Protein AF-A0A835YKQ0-F1 (afdb_monomer_lite)

Organism: NCBI:txid303371

Foldseek 3Di:
DDDAFDKDKDKDWAQAFLVLVVVLVVCCLVPDDPFFPDKDKDFDCPDPQGKTKIKTKGADDPVCVVPWPRIFIKIWIWTADPVQSKIWIWIWTDGTDPLWIKIKIWMWGQDPVRSTIMIMMMIGIHHPPDDPVVVVVVVCRVDPPDVVVVVVVSVVSVVSVVVVVVCVVCVDPPPPVVVVVVVVVVPPDDDDDDDDDDDDDDDDDDDDD

pLDDT: mean 71.62, std 18.07, range [36.06, 96.88]

Structure (mmCIF, N/CA/C/O backbone):
data_AF-A0A835YKQ0-F1
#
_entry.id   AF-A0A835YKQ0-F1
#
loop_
_atom_site.group_PDB
_atom_site.id
_atom_site.type_symbol
_atom_site.label_atom_id
_atom_site.label_alt_id
_atom_site.label_comp_id
_atom_site.label_asym_id
_atom_site.label_entity_id
_atom_site.label_seq_id
_atom_site.pdbx_PDB_ins_code
_atom_site.Cartn_x
_atom_site.Cartn_y
_atom_site.Cartn_z
_atom_site.occupancy
_atom_site.B_iso_or_equiv
_atom_site.auth_seq_id
_atom_site.auth_comp_id
_atom_site.auth_asym_id
_atom_site.auth_atom_id
_atom_site.pdbx_PDB_model_num
ATOM 1 N N . MET A 1 1 ? 5.939 -9.567 31.442 1.00 38.62 1 MET A N 1
ATOM 2 C CA . MET A 1 1 ? 6.056 -10.362 30.206 1.00 38.62 1 MET A CA 1
ATOM 3 C C . MET A 1 1 ? 5.331 -9.579 29.133 1.00 38.62 1 MET A C 1
ATOM 5 O O . MET A 1 1 ? 4.133 -9.393 29.265 1.00 38.62 1 MET A O 1
ATOM 9 N N . THR A 1 2 ? 6.050 -8.996 28.181 1.00 42.16 2 THR A N 1
ATOM 10 C CA . THR A 1 2 ? 5.460 -8.258 27.058 1.00 42.16 2 THR A CA 1
ATOM 11 C C . THR A 1 2 ? 5.040 -9.286 26.014 1.00 42.16 2 THR A C 1
ATOM 13 O O . THR A 1 2 ? 5.888 -9.824 25.303 1.00 42.16 2 THR A O 1
ATOM 16 N N . GLU A 1 3 ? 3.754 -9.635 25.985 1.00 49.88 3 GLU A N 1
ATOM 17 C CA . GLU A 1 3 ? 3.190 -10.388 24.863 1.00 49.88 3 GLU A CA 1
ATOM 18 C C . GLU A 1 3 ? 3.412 -9.564 23.592 1.00 49.88 3 GLU A C 1
ATOM 20 O O . GLU A 1 3 ? 3.127 -8.367 23.553 1.00 49.88 3 GLU A O 1
ATOM 25 N N . ARG A 1 4 ? 4.042 -10.178 22.585 1.00 54.28 4 ARG A N 1
ATOM 26 C CA . ARG A 1 4 ? 4.294 -9.514 21.306 1.00 54.28 4 ARG A CA 1
ATOM 27 C C . ARG A 1 4 ? 2.947 -9.261 20.645 1.00 54.28 4 ARG A C 1
ATOM 29 O O . ARG A 1 4 ? 2.188 -10.207 20.456 1.00 54.28 4 ARG A O 1
ATOM 36 N N . ALA A 1 5 ? 2.694 -8.008 20.276 1.00 59.94 5 ALA A N 1
ATOM 37 C CA . ALA A 1 5 ? 1.549 -7.650 19.457 1.00 59.94 5 ALA A CA 1
ATOM 38 C C . ALA A 1 5 ? 1.488 -8.561 18.216 1.00 59.94 5 ALA A C 1
ATOM 40 O O . ALA A 1 5 ? 2.538 -8.846 17.619 1.00 59.94 5 ALA A O 1
ATOM 41 N N . PRO A 1 6 ? 0.301 -9.041 17.822 1.00 66.44 6 PRO A N 1
ATOM 42 C CA . PRO A 1 6 ? 0.169 -9.901 16.661 1.00 66.44 6 PRO A CA 1
ATOM 43 C C . PRO A 1 6 ? 0.675 -9.181 15.409 1.00 66.44 6 PRO A C 1
ATOM 45 O O . PRO A 1 6 ? 0.257 -8.070 15.073 1.00 66.44 6 PRO A O 1
ATOM 48 N N . CYS A 1 7 ? 1.614 -9.846 14.740 1.00 75.56 7 CYS A N 1
ATOM 49 C CA . CYS A 1 7 ? 2.237 -9.417 13.500 1.00 75.56 7 CYS A CA 1
ATOM 50 C C . CYS A 1 7 ? 1.768 -10.347 12.382 1.00 75.56 7 CYS A C 1
ATOM 52 O O . CYS A 1 7 ? 1.871 -11.570 12.506 1.00 75.56 7 CYS A O 1
ATOM 54 N N . MET A 1 8 ? 1.248 -9.775 11.302 1.00 80.31 8 MET A N 1
ATOM 55 C CA . MET A 1 8 ? 0.924 -10.508 10.084 1.00 80.31 8 MET A CA 1
ATOM 56 C C . MET A 1 8 ? 1.829 -10.047 8.958 1.00 80.31 8 MET A C 1
ATOM 58 O O . MET A 1 8 ? 1.934 -8.854 8.692 1.00 80.31 8 MET A O 1
ATOM 62 N N . GLU A 1 9 ? 2.429 -11.009 8.269 1.00 86.19 9 GLU A N 1
ATOM 63 C CA . GLU A 1 9 ? 3.309 -10.763 7.134 1.00 86.19 9 GLU A CA 1
ATOM 64 C C . GLU A 1 9 ? 2.768 -11.465 5.892 1.00 86.19 9 GLU A C 1
ATOM 66 O O . GLU A 1 9 ? 2.243 -12.580 5.953 1.00 86.19 9 GLU A O 1
ATOM 71 N N . MET A 1 10 ? 2.857 -10.783 4.759 1.00 87.75 10 MET A N 1
ATOM 72 C CA . MET A 1 10 ? 2.497 -11.310 3.454 1.00 87.75 10 MET A CA 1
ATOM 73 C C . MET A 1 10 ? 3.548 -10.864 2.453 1.00 87.75 10 MET A C 1
ATOM 75 O O . MET A 1 10 ? 3.922 -9.694 2.425 1.00 87.75 10 MET A O 1
ATOM 79 N N . SER A 1 11 ? 3.950 -11.787 1.590 1.00 90.75 11 SER A N 1
ATOM 80 C CA . SER A 1 11 ? 4.809 -11.492 0.450 1.00 90.75 11 SER A CA 1
ATOM 81 C C . SER A 1 11 ? 4.113 -11.903 -0.838 1.00 90.75 11 SER A C 1
ATOM 83 O O . SER A 1 11 ? 3.327 -12.853 -0.861 1.00 90.75 11 SER A O 1
ATOM 85 N N . PHE A 1 12 ? 4.380 -11.169 -1.910 1.00 92.81 12 PHE A N 1
ATOM 86 C CA . PHE A 1 12 ? 3.829 -11.425 -3.231 1.00 92.81 12 PHE A CA 1
ATOM 87 C C . PHE A 1 12 ? 4.814 -10.971 -4.306 1.00 92.81 12 PHE A C 1
ATOM 89 O O . PHE A 1 12 ? 5.641 -10.097 -4.063 1.00 92.81 12 PHE A O 1
ATOM 96 N N . TYR A 1 13 ? 4.716 -11.548 -5.497 1.00 94.19 13 TYR A N 1
ATOM 97 C CA . TYR A 1 13 ? 5.556 -11.175 -6.628 1.00 94.19 13 TYR A CA 1
ATOM 98 C C . TYR A 1 13 ? 4.681 -10.754 -7.805 1.00 94.19 13 TYR A C 1
ATOM 100 O O . TYR A 1 13 ? 3.786 -11.492 -8.223 1.00 94.19 13 TYR A O 1
ATOM 108 N N . PHE A 1 14 ? 4.946 -9.562 -8.330 1.00 92.81 14 PHE A N 1
ATOM 109 C CA . PHE A 1 14 ? 4.326 -9.045 -9.539 1.00 92.81 14 PHE A CA 1
ATOM 110 C C . PHE A 1 14 ? 5.290 -9.254 -10.714 1.00 92.81 14 PHE A C 1
ATOM 112 O O . PHE A 1 14 ? 6.387 -8.694 -10.681 1.00 92.81 14 PHE A O 1
ATOM 119 N N . PRO A 1 15 ? 4.908 -9.997 -11.769 1.00 94.38 15 PRO A N 1
ATOM 120 C CA . PRO A 1 15 ? 5.743 -10.227 -12.949 1.00 94.38 15 PRO A CA 1
ATOM 121 C C . PRO A 1 15 ? 5.720 -9.012 -13.895 1.00 94.38 15 PRO A C 1
ATOM 123 O O . PRO A 1 15 ? 5.520 -9.149 -15.098 1.00 94.38 15 PRO A O 1
ATOM 126 N N . PHE A 1 16 ? 5.859 -7.809 -13.335 1.00 93.62 16 PHE A N 1
ATOM 127 C CA . PHE A 1 16 ? 5.818 -6.538 -14.049 1.00 93.62 16 PHE A CA 1
ATOM 128 C C . PHE A 1 16 ? 6.945 -5.620 -13.567 1.00 93.62 16 PHE A C 1
ATOM 130 O O . PHE A 1 16 ? 7.279 -5.647 -12.373 1.00 93.62 16 PHE A O 1
ATOM 137 N N . PRO A 1 17 ? 7.502 -4.778 -14.458 1.00 93.44 17 PRO A N 1
ATOM 138 C CA . PRO A 1 17 ? 8.534 -3.820 -14.091 1.00 93.44 17 PRO A CA 1
ATOM 139 C C . PRO A 1 17 ? 8.097 -2.893 -12.956 1.00 93.44 17 PRO A C 1
ATOM 141 O O . PRO A 1 17 ? 6.930 -2.498 -12.867 1.00 93.44 17 PRO A O 1
ATOM 144 N N . TRP A 1 18 ? 9.074 -2.506 -12.139 1.00 93.12 18 TRP A N 1
ATOM 145 C CA . TRP A 1 18 ? 8.926 -1.577 -11.022 1.00 93.12 18 TRP A CA 1
ATOM 146 C C . TRP A 1 18 ? 8.094 -0.343 -11.364 1.00 93.12 18 TRP A C 1
ATOM 148 O O . TRP A 1 18 ? 7.169 0.028 -10.642 1.00 93.12 18 TRP A O 1
ATOM 158 N N . GLU A 1 19 ? 8.427 0.285 -12.486 1.00 91.38 19 GLU A N 1
ATOM 159 C CA . GLU A 1 19 ? 7.862 1.553 -12.919 1.00 91.38 19 GLU A CA 1
ATOM 160 C C . GLU A 1 19 ? 6.360 1.410 -13.187 1.00 91.38 19 GLU A C 1
ATOM 162 O O . GLU A 1 19 ? 5.568 2.248 -12.760 1.00 91.38 19 GLU A O 1
ATOM 167 N N . VAL A 1 20 ? 5.962 0.298 -13.812 1.00 91.44 20 VAL A N 1
ATOM 168 C CA . VAL A 1 20 ? 4.562 -0.021 -14.115 1.00 91.44 20 VAL A CA 1
ATOM 169 C C . VAL A 1 20 ? 3.779 -0.238 -12.826 1.00 91.44 20 VAL A C 1
ATOM 171 O O . VAL A 1 20 ? 2.705 0.338 -12.656 1.00 91.44 20 VAL A O 1
ATOM 174 N N . VAL A 1 21 ? 4.323 -1.036 -11.902 1.00 92.62 21 VAL A N 1
ATOM 175 C CA . VAL A 1 21 ? 3.665 -1.328 -10.621 1.00 92.62 21 VAL A CA 1
ATOM 176 C C . VAL A 1 21 ? 3.540 -0.060 -9.777 1.00 92.62 21 VAL A C 1
ATOM 178 O O . VAL A 1 21 ? 2.465 0.211 -9.247 1.00 92.62 21 VAL A O 1
ATOM 181 N N . SER A 1 22 ? 4.597 0.750 -9.688 1.00 91.38 22 SER A N 1
ATOM 182 C CA . SER A 1 22 ? 4.585 2.001 -8.924 1.00 91.38 22 SER A CA 1
ATOM 183 C C . SER A 1 22 ? 3.560 2.997 -9.484 1.00 91.38 22 SER A C 1
ATOM 185 O O . SER A 1 22 ? 2.723 3.500 -8.732 1.00 91.38 22 SER A O 1
ATOM 187 N N . MET A 1 23 ? 3.541 3.200 -10.809 1.00 89.12 23 MET A N 1
ATOM 188 C CA . MET A 1 23 ? 2.550 4.057 -11.471 1.00 89.12 23 MET A CA 1
ATOM 189 C C . MET A 1 23 ? 1.120 3.548 -11.272 1.00 89.12 23 MET A C 1
ATOM 191 O O . MET A 1 23 ? 0.224 4.344 -10.999 1.00 89.12 23 MET A O 1
ATOM 195 N N . PHE A 1 24 ? 0.897 2.234 -11.373 1.00 89.12 24 PHE A N 1
ATOM 196 C CA . PHE A 1 24 ? -0.412 1.636 -11.117 1.00 89.12 24 PHE A CA 1
ATOM 197 C C . PHE A 1 24 ? -0.886 1.910 -9.684 1.00 89.12 24 PHE A C 1
ATOM 199 O O . PHE A 1 24 ? -2.034 2.305 -9.481 1.00 89.12 24 PHE A O 1
ATOM 206 N N . VAL A 1 25 ? -0.009 1.745 -8.686 1.00 87.75 25 VAL A N 1
ATOM 207 C CA . VAL A 1 25 ? -0.344 2.001 -7.276 1.00 87.75 25 VAL A CA 1
ATOM 208 C C . VAL A 1 25 ? -0.716 3.471 -7.056 1.00 87.75 25 VAL A C 1
ATOM 210 O O . VAL A 1 25 ? -1.712 3.746 -6.382 1.00 87.75 25 VAL A O 1
ATOM 213 N N . ASP A 1 26 ? 0.023 4.409 -7.653 1.00 84.75 26 ASP A N 1
ATOM 214 C CA . ASP A 1 26 ? -0.305 5.837 -7.584 1.00 84.75 26 ASP A CA 1
ATOM 215 C C . ASP A 1 26 ? -1.632 6.164 -8.266 1.00 84.75 26 ASP A C 1
ATOM 217 O O . ASP A 1 26 ? -2.481 6.842 -7.680 1.00 84.75 26 ASP A O 1
ATOM 221 N N . ASN A 1 27 ? -1.837 5.641 -9.477 1.00 82.25 27 ASN A N 1
ATOM 222 C CA . ASN A 1 27 ? -3.066 5.824 -10.238 1.00 82.25 27 ASN A CA 1
ATOM 223 C C . ASN A 1 27 ? -4.276 5.321 -9.444 1.00 82.25 27 ASN A C 1
ATOM 225 O O . ASN A 1 27 ? -5.277 6.024 -9.300 1.00 82.25 27 ASN A O 1
ATOM 229 N N . ARG A 1 28 ? -4.151 4.137 -8.838 1.00 80.06 28 ARG A N 1
ATOM 230 C CA . ARG A 1 28 ? -5.206 3.549 -8.018 1.00 80.06 28 ARG A CA 1
ATOM 231 C C . ARG A 1 28 ? -5.541 4.409 -6.806 1.00 80.06 28 ARG A C 1
ATOM 233 O O . ARG A 1 28 ? -6.715 4.633 -6.536 1.00 80.06 28 ARG A O 1
ATOM 240 N N . LYS A 1 29 ? -4.537 4.924 -6.087 1.00 77.12 29 LYS A N 1
ATOM 241 C CA . LYS A 1 29 ? -4.771 5.793 -4.917 1.00 77.12 29 LYS A CA 1
ATOM 242 C C . LYS A 1 29 ? -5.482 7.096 -5.278 1.00 77.12 29 LYS A C 1
ATOM 244 O O . LYS A 1 29 ? -6.280 7.592 -4.482 1.00 77.12 29 LYS A O 1
ATOM 249 N N . ARG A 1 30 ? -5.215 7.636 -6.470 1.00 74.44 30 ARG A N 1
ATOM 250 C CA . ARG A 1 30 ? -5.876 8.847 -6.972 1.00 74.44 30 ARG A CA 1
ATOM 251 C C . ARG A 1 30 ? -7.309 8.575 -7.435 1.00 74.44 30 ARG A C 1
ATOM 253 O O . ARG A 1 30 ? -8.196 9.353 -7.086 1.00 74.44 30 ARG A O 1
ATOM 260 N N . ASN A 1 31 ? -7.527 7.474 -8.160 1.00 70.50 31 ASN A N 1
ATOM 261 C CA . ASN A 1 31 ? -8.725 7.277 -8.983 1.00 70.50 31 ASN A CA 1
ATOM 262 C C . ASN A 1 31 ? -9.719 6.222 -8.470 1.00 70.50 31 ASN A C 1
ATOM 264 O O . ASN A 1 31 ? -10.922 6.399 -8.647 1.00 70.50 31 ASN A O 1
ATOM 268 N N . GLU A 1 32 ? -9.279 5.143 -7.817 1.00 62.44 32 GLU A N 1
ATOM 269 C CA . GLU A 1 32 ? -10.200 4.133 -7.279 1.00 62.44 32 GLU A CA 1
ATOM 270 C C . GLU A 1 32 ? -10.574 4.463 -5.829 1.00 62.44 32 GLU A C 1
ATOM 272 O O . GLU A 1 32 ? -9.775 4.292 -4.906 1.00 62.44 32 GLU A O 1
ATOM 277 N N . LYS A 1 33 ? -11.821 4.897 -5.602 1.00 55.75 33 LYS A N 1
ATOM 278 C CA . LYS A 1 33 ? -12.389 5.024 -4.246 1.00 55.75 33 LYS A CA 1
ATOM 279 C C . LYS A 1 33 ? -13.787 4.401 -4.145 1.00 55.75 33 LYS A C 1
ATOM 281 O O . LYS A 1 33 ? -14.768 5.138 -4.142 1.00 55.75 33 LYS A O 1
ATOM 286 N N . PRO A 1 34 ? -13.919 3.066 -4.029 1.00 49.06 34 PRO A N 1
ATOM 287 C CA . PRO A 1 34 ? -15.224 2.457 -3.772 1.00 49.06 34 PRO A CA 1
ATOM 288 C C . PRO A 1 34 ? -15.591 2.413 -2.276 1.00 49.06 34 PRO A C 1
ATOM 290 O O . PRO A 1 34 ? -16.772 2.381 -1.950 1.00 49.06 34 PRO A O 1
ATOM 293 N N . GLU A 1 35 ? -14.612 2.422 -1.357 1.00 51.78 35 GLU A N 1
ATOM 294 C CA . GLU A 1 35 ? -14.842 2.098 0.072 1.00 51.78 35 GLU A CA 1
ATOM 295 C C . GLU A 1 35 ? -14.424 3.201 1.076 1.00 51.78 35 GLU A C 1
ATOM 297 O O . GLU A 1 35 ? -14.651 3.060 2.277 1.00 51.78 35 GLU A O 1
ATOM 302 N N . TYR A 1 36 ? -13.864 4.325 0.606 1.00 49.38 36 TYR A N 1
ATOM 303 C CA . TYR A 1 36 ? -13.443 5.464 1.441 1.00 49.38 36 TYR A CA 1
ATOM 304 C C . TYR A 1 36 ? -14.261 6.710 1.084 1.00 49.38 36 TYR A C 1
ATOM 306 O O . TYR A 1 36 ? -14.179 7.193 -0.043 1.00 49.38 36 TYR A O 1
ATOM 314 N N . GLN A 1 37 ? -15.042 7.247 2.030 1.00 46.19 37 GLN A N 1
ATOM 315 C CA . GLN A 1 37 ? -15.974 8.359 1.756 1.00 46.19 37 GLN A CA 1
ATOM 316 C C . GLN A 1 37 ? -15.297 9.707 1.463 1.00 46.19 37 GLN A C 1
ATOM 318 O O . GLN A 1 37 ? -15.937 10.612 0.939 1.00 46.19 37 GLN A O 1
ATOM 323 N N . ALA A 1 38 ? -14.004 9.846 1.730 1.00 50.31 38 ALA A N 1
ATOM 324 C CA . ALA A 1 38 ? -13.195 10.957 1.254 1.00 50.31 38 ALA A CA 1
ATOM 325 C C . ALA A 1 38 ? -11.730 10.535 1.337 1.00 50.31 38 ALA A C 1
ATOM 327 O O . ALA A 1 38 ? -11.305 9.941 2.326 1.00 50.31 38 ALA A O 1
ATOM 328 N N . CYS A 1 39 ? -10.938 10.831 0.313 1.00 50.94 39 CYS A N 1
ATOM 329 C CA . CYS A 1 39 ? -9.489 10.771 0.453 1.00 50.94 39 CYS A CA 1
ATOM 330 C C . CYS A 1 39 ? -8.912 12.087 -0.034 1.00 50.94 39 CYS A C 1
ATOM 332 O O . CYS A 1 39 ? -9.153 12.487 -1.175 1.00 50.94 39 CYS A O 1
ATOM 334 N N . GLN A 1 40 ? -8.194 12.740 0.867 1.00 56.97 40 GLN A N 1
ATOM 335 C CA . GLN A 1 40 ? -7.447 13.953 0.618 1.00 56.97 40 GLN A CA 1
ATOM 336 C C . GLN A 1 40 ? -5.980 13.538 0.566 1.00 56.97 40 GLN A C 1
ATOM 338 O O . GLN A 1 40 ? -5.386 13.166 1.577 1.00 56.97 40 GLN A O 1
ATOM 343 N N . MET A 1 41 ? -5.412 13.525 -0.636 1.00 57.72 41 MET A N 1
ATOM 344 C CA . MET A 1 41 ? -3.973 13.347 -0.793 1.00 57.72 41 MET A CA 1
ATOM 345 C C . MET A 1 41 ? -3.317 14.714 -0.666 1.00 57.72 41 MET A C 1
ATOM 347 O O . MET A 1 41 ? -3.630 15.618 -1.440 1.00 57.72 41 MET A O 1
ATOM 351 N N . THR A 1 42 ? -2.413 14.855 0.297 1.00 59.84 42 THR A N 1
ATOM 352 C CA . THR A 1 42 ? -1.615 16.065 0.474 1.00 59.84 42 THR A CA 1
ATOM 353 C C . THR A 1 42 ? -0.168 15.704 0.173 1.00 59.84 42 THR A C 1
ATOM 355 O O . THR A 1 42 ? 0.522 15.061 0.963 1.00 59.84 42 THR A O 1
ATOM 358 N N . TYR A 1 43 ? 0.295 16.096 -1.007 1.00 56.94 43 TYR A N 1
ATOM 359 C CA . TYR A 1 43 ? 1.692 15.940 -1.387 1.00 56.94 43 TYR A CA 1
ATOM 360 C C . TYR A 1 43 ? 2.514 17.016 -0.673 1.00 56.94 43 TYR A C 1
ATOM 362 O O . TYR A 1 43 ? 2.220 18.202 -0.798 1.00 56.94 43 TYR A O 1
ATOM 370 N N . SER A 1 44 ? 3.515 16.606 0.105 1.00 52.16 44 SER A N 1
ATOM 371 C CA . SER A 1 44 ? 4.441 17.517 0.776 1.00 52.16 44 SER A CA 1
ATOM 372 C C . SER A 1 44 ? 5.827 17.299 0.187 1.00 52.16 44 SER A C 1
ATOM 374 O O . SER A 1 44 ? 6.557 16.424 0.631 1.00 52.16 44 SER A O 1
ATOM 376 N N . GLU A 1 45 ? 6.219 18.118 -0.789 1.00 49.34 45 GLU A N 1
ATOM 377 C CA . GLU A 1 45 ? 7.520 18.047 -1.486 1.00 49.34 45 GLU A CA 1
ATOM 378 C C . GLU A 1 45 ? 8.735 18.422 -0.599 1.00 49.34 45 GLU A C 1
ATOM 380 O O . GLU A 1 45 ? 9.782 18.840 -1.085 1.00 49.34 45 GLU A O 1
ATOM 385 N N . ALA A 1 46 ? 8.617 18.309 0.725 1.00 43.34 46 ALA A N 1
ATOM 386 C CA . ALA A 1 46 ? 9.566 18.855 1.693 1.00 43.34 46 ALA A CA 1
ATOM 387 C C . ALA A 1 46 ? 10.840 18.011 1.899 1.00 43.34 46 ALA A C 1
ATOM 389 O O . ALA A 1 46 ? 11.734 18.438 2.631 1.00 43.34 46 ALA A O 1
ATOM 390 N N . THR A 1 47 ? 10.963 16.834 1.279 1.00 44.28 47 THR A N 1
ATOM 391 C CA . THR A 1 47 ? 12.140 15.964 1.431 1.00 44.28 47 THR A CA 1
ATOM 392 C C . THR A 1 47 ? 12.767 15.628 0.082 1.00 44.28 47 THR A C 1
ATOM 394 O O . THR A 1 47 ? 12.084 15.383 -0.909 1.00 44.28 47 THR A O 1
ATOM 397 N N . SER A 1 48 ? 14.099 15.560 0.040 1.00 47.94 48 SER A N 1
ATOM 398 C CA . SER A 1 48 ? 14.885 15.168 -1.143 1.00 47.94 48 SER A CA 1
ATOM 399 C C . SER A 1 48 ? 14.592 13.746 -1.653 1.00 47.94 48 SER A C 1
ATOM 401 O O . SER A 1 48 ? 15.061 13.382 -2.728 1.00 47.94 48 SER A O 1
ATOM 403 N N . ALA A 1 49 ? 13.818 12.960 -0.895 1.00 57.38 49 ALA A N 1
ATOM 404 C CA . ALA A 1 49 ? 13.334 11.623 -1.231 1.00 57.38 49 ALA A CA 1
ATOM 405 C C . ALA A 1 49 ? 11.853 11.590 -1.672 1.00 57.38 49 ALA A C 1
ATOM 407 O O . ALA A 1 49 ? 11.310 10.505 -1.846 1.00 57.38 49 ALA A O 1
ATOM 408 N N . GLY A 1 50 ? 11.192 12.744 -1.845 1.00 64.50 50 GLY A N 1
ATOM 409 C CA . GLY A 1 50 ? 9.809 12.818 -2.326 1.00 64.50 50 GLY A CA 1
ATOM 410 C C . GLY A 1 50 ? 8.824 12.077 -1.419 1.00 64.50 50 GLY A C 1
ATOM 411 O O . GLY A 1 50 ? 8.279 11.043 -1.799 1.00 64.50 50 GLY A O 1
ATOM 412 N N . GLU A 1 51 ? 8.610 12.583 -0.206 1.00 80.06 51 GLU A N 1
ATOM 413 C CA . GLU A 1 51 ? 7.594 12.046 0.701 1.00 80.06 51 GLU A CA 1
ATOM 414 C C . GLU A 1 51 ? 6.193 12.549 0.315 1.00 80.06 51 GLU A C 1
ATOM 416 O O . GLU A 1 51 ? 5.982 13.728 0.040 1.00 80.06 51 GLU A O 1
ATOM 421 N N . ALA A 1 52 ? 5.204 11.661 0.295 1.00 82.06 52 ALA A N 1
ATOM 422 C CA . ALA A 1 52 ? 3.809 12.026 0.073 1.00 82.06 52 ALA A CA 1
ATOM 423 C C . ALA A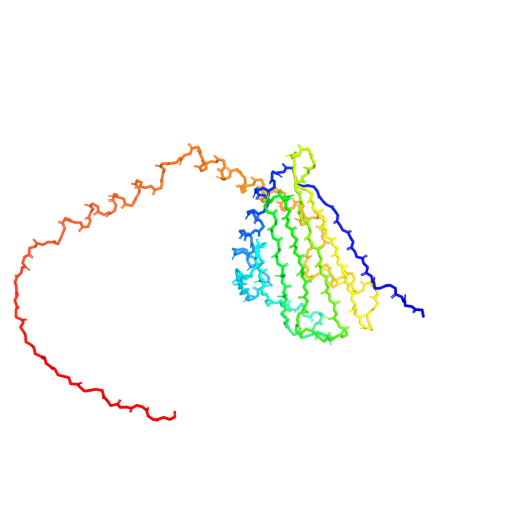 1 52 ? 2.939 11.482 1.201 1.00 82.06 52 ALA A C 1
ATOM 425 O O . ALA A 1 52 ? 3.135 10.355 1.644 1.00 82.06 52 ALA A O 1
ATOM 426 N N . VAL A 1 53 ? 1.948 12.258 1.643 1.00 83.62 53 VAL A N 1
ATOM 427 C CA . VAL A 1 53 ? 1.013 11.821 2.681 1.00 83.62 53 VAL A CA 1
ATOM 428 C C . VAL A 1 53 ? -0.384 11.716 2.087 1.00 83.62 53 VAL A C 1
ATOM 430 O O . VAL A 1 53 ? -0.912 12.650 1.482 1.00 83.62 53 VAL A O 1
ATOM 433 N N . ALA A 1 54 ? -1.010 10.559 2.254 1.00 80.88 54 ALA A N 1
ATOM 434 C CA . ALA A 1 54 ? -2.379 10.332 1.826 1.00 80.88 54 ALA A CA 1
ATOM 435 C C . ALA A 1 54 ? -3.274 10.103 3.040 1.00 80.88 54 ALA A C 1
ATOM 437 O O . ALA A 1 54 ? -3.043 9.179 3.817 1.00 80.88 54 ALA A O 1
ATOM 438 N N . LEU A 1 55 ? -4.308 10.933 3.185 1.00 82.25 55 LEU A N 1
ATOM 439 C CA . LEU A 1 55 ? -5.304 10.806 4.240 1.00 82.25 55 LEU A CA 1
ATOM 440 C C . LEU A 1 55 ? -6.604 10.240 3.669 1.00 82.25 55 LEU A C 1
ATOM 442 O O . LEU A 1 55 ? -7.088 10.676 2.621 1.00 82.25 55 LEU A O 1
ATOM 446 N N . TYR A 1 56 ? -7.189 9.279 4.379 1.00 77.75 56 TYR A N 1
ATOM 447 C CA . TYR A 1 56 ? -8.423 8.600 3.993 1.00 77.75 56 TYR A CA 1
ATOM 448 C C .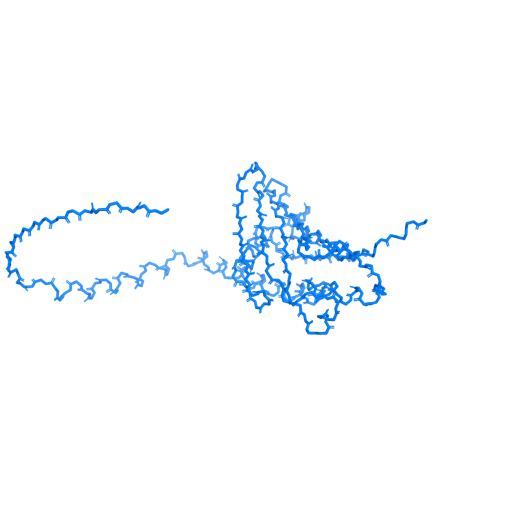 TYR A 1 56 ? -9.398 8.600 5.161 1.00 77.75 56 TYR A C 1
ATOM 450 O O . TYR A 1 56 ? -9.021 8.306 6.294 1.00 77.75 56 TYR A O 1
ATOM 458 N N . THR A 1 57 ? -10.670 8.859 4.881 1.00 80.25 57 THR A N 1
ATOM 459 C CA . THR A 1 57 ? -11.760 8.575 5.811 1.00 80.25 57 THR A CA 1
ATOM 460 C C . THR A 1 57 ? -12.234 7.145 5.587 1.00 80.25 57 THR A C 1
ATOM 462 O O . THR A 1 57 ? -12.782 6.815 4.534 1.00 80.25 57 THR A O 1
ATOM 465 N N . VAL A 1 58 ? -12.016 6.294 6.584 1.00 76.62 58 VAL A N 1
ATOM 466 C CA . VAL A 1 58 ? -12.407 4.885 6.580 1.00 76.62 58 VAL A CA 1
ATOM 467 C C . VAL A 1 58 ? -13.734 4.735 7.300 1.00 76.62 58 VAL A C 1
ATOM 469 O O . VAL A 1 58 ? -13.831 5.050 8.486 1.00 76.62 58 VAL A O 1
ATOM 472 N N . THR A 1 59 ? -14.753 4.244 6.599 1.00 76.25 59 THR A N 1
ATOM 473 C CA . THR A 1 59 ? -16.047 3.929 7.207 1.00 76.25 59 THR A CA 1
ATOM 474 C C . THR A 1 59 ? -15.968 2.584 7.917 1.00 76.25 59 THR A C 1
ATOM 476 O O . THR A 1 59 ? -15.580 1.570 7.341 1.00 76.25 59 THR A O 1
ATOM 479 N N . VAL A 1 60 ? -16.369 2.561 9.182 1.00 74.25 60 VAL A N 1
ATOM 480 C CA . VAL A 1 60 ? -16.356 1.357 10.006 1.00 74.25 60 VAL A CA 1
ATOM 481 C C . VAL A 1 60 ? -17.616 0.525 9.735 1.00 74.25 60 VAL A C 1
ATOM 483 O O . VAL A 1 60 ? -18.739 1.051 9.819 1.00 74.25 60 VAL A O 1
ATOM 486 N N . PRO A 1 61 ? -17.469 -0.785 9.449 1.00 70.62 61 PRO A N 1
ATOM 487 C CA . PRO A 1 61 ? -18.598 -1.696 9.301 1.00 70.62 61 PRO A CA 1
ATOM 488 C C . PRO A 1 61 ? -19.503 -1.681 10.533 1.00 70.62 61 PRO A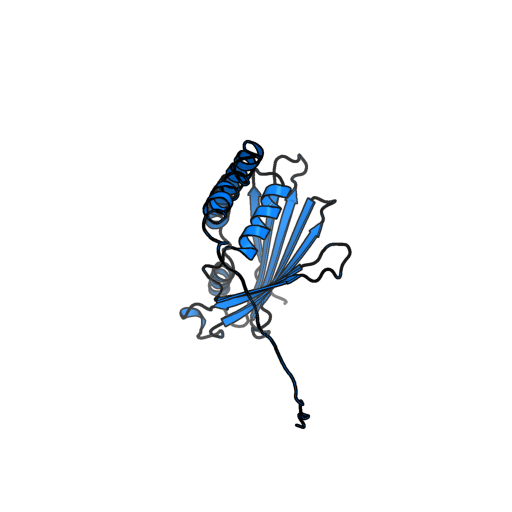 C 1
ATOM 490 O O . PRO A 1 61 ? -19.016 -1.654 11.662 1.00 70.62 61 PRO A O 1
ATOM 493 N N . TRP A 1 62 ? -20.821 -1.769 10.330 1.00 75.62 62 TRP A N 1
ATOM 494 C CA . TRP A 1 62 ? -21.814 -1.653 11.408 1.00 75.62 62 TRP A CA 1
ATOM 495 C C . TRP A 1 62 ? -21.565 -2.603 12.594 1.00 75.62 62 TRP A C 1
ATOM 497 O O . TRP A 1 62 ? -21.784 -2.222 13.740 1.00 75.62 62 TRP A O 1
ATOM 507 N N . LEU A 1 63 ? -21.038 -3.804 12.332 1.00 71.19 63 LEU A N 1
ATOM 508 C CA . LEU A 1 63 ? -20.688 -4.799 13.353 1.00 71.19 63 LEU A CA 1
ATOM 509 C C . LEU A 1 63 ? -19.591 -4.323 14.317 1.00 71.19 63 LEU A C 1
ATOM 511 O O . LEU A 1 63 ? -19.586 -4.719 15.477 1.00 71.19 63 LEU A O 1
ATOM 515 N N . LEU A 1 64 ? -18.670 -3.478 13.855 1.00 72.88 64 LEU A N 1
ATOM 516 C CA . LEU A 1 64 ? -17.551 -2.980 14.657 1.00 72.88 64 LEU A CA 1
ATOM 517 C C . LEU A 1 64 ? -17.864 -1.655 15.365 1.00 72.88 64 LEU A C 1
ATOM 519 O O . LEU A 1 64 ? -17.135 -1.266 16.276 1.00 72.88 64 LEU A O 1
ATOM 523 N N . ARG A 1 65 ? -18.978 -0.995 15.016 1.00 77.81 65 ARG A N 1
ATOM 524 C CA . ARG A 1 65 ? -19.401 0.291 15.608 1.00 77.81 65 ARG A CA 1
ATOM 525 C C . ARG A 1 65 ? -19.756 0.213 17.097 1.00 77.81 65 ARG A C 1
ATOM 527 O O . ARG A 1 65 ? -19.930 1.235 17.744 1.00 77.81 65 ARG A O 1
ATOM 534 N N . TRP A 1 66 ? -19.845 -0.993 17.653 1.00 78.75 66 TRP A N 1
ATOM 535 C CA . TRP A 1 66 ? -20.011 -1.207 19.091 1.00 78.75 66 TRP A CA 1
ATOM 536 C C . TRP A 1 66 ? -18.759 -0.828 19.895 1.00 78.75 66 TRP A C 1
ATOM 538 O O . TRP A 1 66 ? -18.870 -0.521 21.078 1.00 78.75 66 TRP A O 1
ATOM 548 N N . PHE A 1 67 ? -17.581 -0.841 19.260 1.00 75.25 67 PHE A N 1
ATOM 549 C CA . PHE A 1 67 ? -16.286 -0.594 19.911 1.00 75.25 67 PHE A CA 1
ATOM 550 C C . PHE A 1 67 ? -15.441 0.472 19.200 1.00 75.25 67 PHE A C 1
ATOM 552 O O . PHE A 1 67 ? -14.401 0.876 19.714 1.00 75.25 67 PHE A O 1
ATOM 559 N N . LEU A 1 68 ? -15.871 0.921 18.019 1.00 76.25 68 LEU A N 1
ATOM 560 C CA . LEU A 1 68 ? -15.179 1.890 17.175 1.00 76.25 68 LEU A CA 1
ATOM 561 C C . LEU A 1 68 ? -16.143 2.995 16.720 1.00 76.25 68 LEU A C 1
ATOM 563 O O . LEU A 1 68 ? -17.343 2.741 16.607 1.00 76.25 68 LEU A O 1
ATOM 567 N N . PRO A 1 69 ? -15.645 4.210 16.427 1.00 81.94 69 PRO A N 1
ATOM 568 C CA . PRO A 1 69 ? -16.463 5.257 15.820 1.00 81.94 69 PRO A CA 1
ATOM 569 C C . PRO A 1 69 ? -16.989 4.824 14.444 1.00 81.94 69 PRO A C 1
ATOM 571 O O . PRO A 1 69 ? -16.472 3.895 13.831 1.00 81.94 69 PRO A O 1
ATOM 574 N N . GLU A 1 70 ? -18.004 5.517 13.925 1.00 84.00 70 GLU A N 1
ATOM 575 C CA . GLU A 1 70 ? -18.564 5.232 12.595 1.00 84.00 70 GLU A CA 1
ATOM 576 C C . GLU A 1 70 ? -17.545 5.411 11.459 1.00 84.00 70 GLU A C 1
ATOM 578 O O . GLU A 1 70 ? -17.620 4.712 10.448 1.00 84.00 70 GLU A O 1
ATOM 583 N N . ALA A 1 71 ? -16.580 6.312 11.633 1.00 83.06 71 ALA A N 1
ATOM 584 C CA . ALA A 1 71 ? -15.478 6.503 10.709 1.00 83.06 71 ALA A CA 1
ATOM 585 C C . ALA A 1 71 ? -14.202 6.917 11.448 1.00 83.06 71 ALA A C 1
ATOM 587 O O . ALA A 1 71 ? -14.258 7.449 12.559 1.00 83.06 71 ALA A O 1
ATOM 588 N N . PHE A 1 72 ? -13.050 6.697 10.817 1.00 82.62 72 PHE A N 1
ATOM 589 C CA . PHE A 1 72 ? -11.760 7.167 11.315 1.00 82.62 72 PHE A CA 1
ATOM 590 C C . PHE A 1 72 ? -10.841 7.633 10.186 1.00 82.62 72 PHE A C 1
ATOM 592 O O . PHE A 1 72 ? -11.061 7.319 9.017 1.00 82.62 72 PHE A O 1
ATOM 599 N N . ILE A 1 73 ? -9.803 8.386 10.544 1.00 85.31 73 ILE A N 1
ATOM 600 C CA . ILE A 1 73 ? -8.780 8.857 9.615 1.00 85.31 73 ILE A CA 1
ATOM 601 C C . ILE A 1 73 ? -7.630 7.861 9.569 1.00 85.31 73 ILE A C 1
ATOM 603 O O . ILE A 1 73 ? -7.043 7.521 10.600 1.00 85.31 73 ILE A O 1
ATOM 607 N N . TRP A 1 74 ? -7.312 7.421 8.362 1.00 85.56 74 TRP A N 1
ATOM 608 C CA . TRP A 1 74 ? -6.129 6.648 8.033 1.00 85.56 74 TRP A CA 1
ATOM 609 C C . TRP A 1 74 ? -5.121 7.535 7.315 1.00 85.56 74 TRP A C 1
ATOM 611 O O . TRP A 1 74 ? -5.500 8.329 6.457 1.00 85.56 74 TRP A O 1
ATOM 621 N N . GLU A 1 75 ? -3.851 7.378 7.646 1.00 87.06 75 GLU A N 1
ATOM 622 C CA . GLU A 1 75 ? -2.733 8.078 7.025 1.00 87.06 75 GLU A CA 1
ATOM 623 C C . GLU A 1 75 ? -1.794 7.058 6.400 1.00 87.06 75 GLU A C 1
ATOM 625 O O . GLU A 1 75 ? -1.377 6.140 7.095 1.00 87.06 75 GLU A O 1
ATOM 630 N N . ASP A 1 76 ? -1.460 7.234 5.121 1.00 88.12 76 ASP A N 1
ATOM 631 C CA . ASP A 1 76 ? -0.332 6.565 4.474 1.00 88.12 76 ASP A CA 1
ATOM 632 C C . ASP A 1 76 ? 0.779 7.592 4.222 1.00 88.12 76 ASP A C 1
ATOM 634 O O . ASP A 1 76 ? 0.599 8.505 3.413 1.00 88.12 76 ASP A O 1
ATOM 638 N N . THR A 1 77 ? 1.940 7.404 4.841 1.00 90.44 77 THR A N 1
ATOM 639 C CA . THR A 1 77 ? 3.183 8.081 4.456 1.00 90.44 77 THR A CA 1
ATOM 640 C C . THR A 1 77 ? 3.884 7.257 3.387 1.00 90.44 77 THR A C 1
ATOM 642 O O . THR A 1 77 ? 4.214 6.095 3.609 1.00 90.44 77 THR A O 1
ATOM 645 N N . ILE A 1 78 ? 4.116 7.850 2.225 1.00 89.88 78 ILE A N 1
ATOM 646 C CA . ILE A 1 78 ? 4.651 7.206 1.029 1.00 89.88 78 ILE A CA 1
ATOM 647 C C . ILE A 1 78 ? 6.044 7.771 0.772 1.00 89.88 78 ILE A C 1
ATOM 649 O O . ILE A 1 78 ? 6.212 8.982 0.661 1.00 89.88 78 ILE A O 1
ATOM 653 N N . VAL A 1 79 ? 7.029 6.891 0.638 1.00 90.62 79 VAL A N 1
ATOM 654 C CA . VAL A 1 79 ? 8.412 7.236 0.302 1.00 90.62 79 VAL A CA 1
ATOM 655 C C . VAL A 1 79 ? 8.804 6.461 -0.946 1.00 90.62 79 VAL A C 1
ATOM 657 O O . VAL A 1 79 ? 8.711 5.230 -0.954 1.00 90.62 79 VAL A O 1
ATOM 660 N N . VAL A 1 80 ? 9.232 7.164 -1.996 1.00 90.00 80 VAL A N 1
ATOM 661 C CA . VAL A 1 80 ? 9.649 6.559 -3.268 1.00 90.00 80 VAL A CA 1
ATOM 662 C C . VAL A 1 80 ? 11.113 6.875 -3.530 1.00 90.00 80 VAL A C 1
ATOM 664 O O . VAL A 1 80 ? 11.486 8.020 -3.754 1.00 90.00 80 VAL A O 1
ATOM 667 N N . ASP A 1 81 ? 11.941 5.840 -3.574 1.00 89.81 81 ASP A N 1
ATOM 668 C CA . ASP A 1 81 ? 13.339 5.954 -3.961 1.00 89.81 81 ASP A CA 1
ATOM 669 C C . ASP A 1 81 ? 13.515 5.442 -5.395 1.00 89.81 81 ASP A C 1
ATOM 671 O O . ASP A 1 81 ? 13.467 4.241 -5.676 1.00 89.81 81 ASP A O 1
ATOM 675 N N . GLN A 1 82 ? 13.723 6.382 -6.316 1.00 87.62 82 GLN A N 1
ATOM 676 C CA . GLN A 1 82 ? 13.927 6.093 -7.735 1.00 87.62 82 GLN A CA 1
ATOM 677 C C . GLN A 1 82 ? 15.290 5.446 -8.019 1.00 87.62 82 GLN A C 1
ATOM 679 O O . GLN A 1 82 ? 15.424 4.712 -8.997 1.00 87.62 82 GLN A O 1
ATOM 684 N N . LEU A 1 83 ? 16.298 5.687 -7.172 1.00 87.44 83 LEU A N 1
ATOM 685 C CA . LEU A 1 83 ? 17.635 5.123 -7.342 1.00 87.44 83 LEU A CA 1
ATOM 686 C C . LEU A 1 83 ? 17.634 3.637 -6.987 1.00 87.44 83 LEU A C 1
ATOM 688 O O . LEU A 1 83 ? 18.155 2.819 -7.744 1.00 87.44 83 LEU A O 1
ATOM 692 N N . THR A 1 84 ? 17.023 3.286 -5.853 1.00 89.62 84 THR A N 1
ATOM 693 C CA . THR A 1 84 ? 16.902 1.885 -5.416 1.00 89.62 84 THR A CA 1
ATOM 694 C C . THR A 1 84 ? 15.679 1.174 -5.989 1.00 89.62 84 THR A C 1
ATOM 696 O O . THR A 1 84 ? 15.506 -0.018 -5.740 1.00 89.62 84 THR A O 1
ATOM 699 N N . ARG A 1 85 ? 14.848 1.881 -6.770 1.00 93.56 85 ARG A N 1
ATOM 700 C CA . ARG A 1 85 ? 13.591 1.377 -7.346 1.00 93.56 85 ARG A CA 1
ATOM 701 C C . ARG A 1 85 ? 12.718 0.725 -6.282 1.00 93.56 85 ARG A C 1
ATOM 703 O O . ARG A 1 85 ? 12.342 -0.446 -6.376 1.00 93.56 85 ARG A O 1
ATOM 710 N N . SER A 1 86 ? 12.458 1.496 -5.231 1.00 94.12 86 SER A N 1
ATOM 711 C CA . SER A 1 86 ? 11.673 1.052 -4.091 1.00 94.12 86 SER A CA 1
ATOM 712 C C . SER A 1 86 ? 10.617 2.071 -3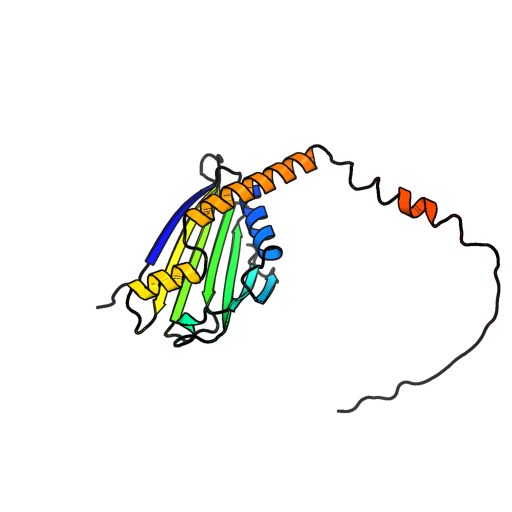.680 1.00 94.12 86 SER A C 1
ATOM 714 O O . SER A 1 86 ? 10.758 3.278 -3.871 1.00 94.12 86 SER A O 1
ATOM 716 N N . ARG A 1 87 ? 9.526 1.563 -3.114 1.00 93.31 87 ARG A N 1
ATOM 717 C CA . ARG A 1 87 ? 8.412 2.330 -2.551 1.00 93.31 87 ARG A CA 1
ATOM 718 C C . ARG A 1 87 ? 8.108 1.715 -1.215 1.00 93.31 87 ARG A C 1
ATOM 720 O O . ARG A 1 87 ? 7.895 0.507 -1.126 1.00 93.31 87 ARG A O 1
ATOM 727 N N . THR A 1 88 ? 8.053 2.553 -0.200 1.00 94.31 88 THR A N 1
ATOM 728 C CA . THR A 1 88 ? 7.614 2.150 1.126 1.00 94.31 88 THR A CA 1
ATOM 729 C C . THR A 1 88 ? 6.422 2.997 1.518 1.00 94.31 88 THR A C 1
ATOM 731 O O . THR A 1 88 ? 6.447 4.216 1.378 1.00 94.31 88 THR A O 1
ATOM 734 N N . GLU A 1 89 ? 5.374 2.345 1.992 1.00 92.88 89 GLU A N 1
ATOM 735 C CA . GLU A 1 89 ? 4.190 2.989 2.533 1.00 92.88 89 GLU A CA 1
ATOM 736 C C . GLU A 1 89 ? 4.025 2.593 3.994 1.00 92.88 89 GLU A C 1
ATOM 738 O O . GLU A 1 89 ? 3.957 1.406 4.314 1.00 92.88 89 GLU A O 1
ATOM 743 N N . PHE A 1 90 ? 3.945 3.594 4.862 1.00 92.50 90 PHE A N 1
ATOM 744 C CA . PHE A 1 90 ? 3.670 3.449 6.283 1.00 92.50 90 PHE A CA 1
ATOM 745 C C . PHE A 1 90 ? 2.240 3.903 6.539 1.00 92.50 90 PHE A C 1
ATOM 747 O O . PHE A 1 90 ? 1.955 5.098 6.497 1.00 92.50 90 PHE A O 1
ATOM 754 N N . GLY A 1 91 ? 1.340 2.954 6.772 1.00 90.38 91 GLY A N 1
ATOM 755 C CA . GLY A 1 91 ? -0.061 3.239 7.047 1.00 90.38 91 GLY A CA 1
ATOM 756 C C . GLY A 1 91 ? -0.366 3.179 8.542 1.00 90.38 91 GLY A C 1
ATOM 757 O O . GLY A 1 91 ? 0.133 2.297 9.244 1.00 90.38 91 GLY A O 1
ATOM 758 N N . ARG A 1 92 ? -1.191 4.095 9.052 1.00 89.94 92 ARG A N 1
ATOM 759 C CA . ARG A 1 92 ? -1.665 4.072 10.444 1.00 89.94 92 ARG A CA 1
ATOM 760 C C . ARG A 1 92 ? -3.028 4.728 10.610 1.00 89.94 92 ARG A C 1
ATOM 762 O O . ARG A 1 92 ? -3.382 5.654 9.882 1.00 89.94 92 ARG A O 1
ATOM 769 N N . ASN A 1 93 ? -3.773 4.321 11.636 1.00 87.25 93 ASN A N 1
ATOM 770 C CA . ASN A 1 93 ? -4.934 5.090 12.083 1.00 87.25 93 ASN A CA 1
ATOM 771 C C . ASN A 1 93 ? -4.506 6.310 12.913 1.00 87.25 93 ASN A C 1
ATOM 773 O O . ASN A 1 93 ? -3.757 6.178 13.878 1.00 87.25 93 ASN A O 1
ATOM 777 N N . LEU A 1 94 ? -5.035 7.488 12.584 1.00 84.56 94 LEU A N 1
ATOM 778 C CA . LEU A 1 94 ? -4.776 8.728 13.323 1.00 84.56 94 LEU A CA 1
ATOM 779 C C . LEU A 1 94 ? -5.837 9.032 14.380 1.00 84.56 94 LEU A C 1
ATOM 781 O O . LEU A 1 94 ? -5.507 9.520 15.454 1.00 84.56 94 LEU A O 1
ATOM 785 N N . SER A 1 95 ? -7.113 8.778 14.079 1.00 80.94 95 SER A N 1
ATOM 786 C CA . SER A 1 95 ? -8.226 9.272 14.904 1.00 80.94 95 SER A CA 1
ATOM 787 C C . SER A 1 95 ? -8.868 8.218 15.812 1.00 80.94 95 SER A C 1
ATOM 789 O O . SER A 1 95 ? -9.904 8.495 16.415 1.00 80.94 95 SER A O 1
ATOM 791 N N . LEU A 1 96 ? -8.314 7.003 15.880 1.00 81.69 96 LEU A N 1
ATOM 792 C CA . LEU A 1 96 ? -8.779 5.985 16.827 1.00 81.69 96 LEU A CA 1
ATOM 793 C C . LEU A 1 96 ? -8.064 6.141 18.181 1.00 81.69 96 LEU A C 1
ATOM 795 O O . LEU A 1 96 ? -6.945 6.654 18.221 1.00 81.69 96 LEU A O 1
ATOM 799 N N . PRO A 1 97 ? -8.693 5.707 19.289 1.00 77.88 97 PRO A N 1
ATOM 800 C CA . PRO A 1 97 ? -8.082 5.753 20.616 1.00 77.88 97 PRO A CA 1
ATOM 801 C C . PRO A 1 97 ? -6.754 4.994 20.680 1.00 77.88 97 PRO A C 1
ATOM 803 O O . PRO A 1 97 ? -6.555 4.024 19.956 1.00 77.88 97 PRO A O 1
ATOM 806 N N . GLU A 1 98 ? -5.877 5.351 21.623 1.00 77.50 98 GLU A N 1
ATOM 807 C CA . GLU A 1 98 ? -4.588 4.661 21.794 1.00 77.50 98 GLU A CA 1
ATOM 808 C C . GLU A 1 98 ? -4.709 3.162 22.088 1.00 77.50 98 GLU A C 1
ATOM 810 O O . GLU A 1 98 ? -3.785 2.406 21.804 1.00 77.50 98 GLU A O 1
ATOM 815 N N . SER A 1 99 ? -5.847 2.733 22.633 1.00 75.94 99 SER A N 1
ATOM 816 C CA . SER A 1 99 ? -6.180 1.326 22.852 1.00 75.94 99 SER A CA 1
ATOM 817 C C . SER A 1 99 ? -6.452 0.552 21.559 1.00 75.94 99 SER A C 1
ATOM 819 O O . SER A 1 99 ? -6.737 -0.641 21.629 1.00 75.94 99 SER A O 1
ATOM 821 N N . PHE A 1 100 ? -6.433 1.225 20.407 1.00 77.81 100 PHE A N 1
ATOM 822 C CA . PHE A 1 100 ? -6.645 0.661 19.086 1.00 77.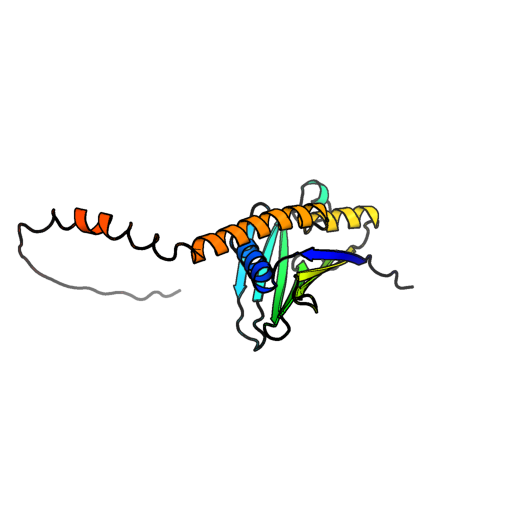81 100 PHE A CA 1
ATOM 823 C C . PHE A 1 100 ? -5.641 1.270 18.099 1.00 77.81 100 PHE A C 1
ATOM 825 O O . PHE A 1 100 ? -5.865 2.324 17.495 1.00 77.81 100 PHE A O 1
ATOM 832 N N . LYS A 1 101 ? -4.508 0.592 17.936 1.00 83.94 101 LYS A N 1
ATOM 833 C CA . LYS A 1 101 ? -3.443 0.984 17.014 1.00 83.94 101 LYS A CA 1
ATOM 834 C C . LYS A 1 101 ? -3.251 -0.107 15.978 1.00 83.94 101 LYS A C 1
ATOM 836 O O . LYS A 1 101 ? -2.981 -1.255 16.300 1.00 83.94 101 LYS A O 1
ATOM 841 N N . VAL A 1 102 ? -3.376 0.266 14.719 1.00 83.81 102 VAL A N 1
ATOM 842 C CA . VAL A 1 102 ? -3.046 -0.555 13.566 1.00 83.81 102 VAL A CA 1
ATOM 843 C C . VAL A 1 102 ? -2.006 0.214 12.773 1.00 83.81 102 VAL A C 1
ATOM 845 O O . VAL A 1 102 ? -2.203 1.381 12.432 1.00 83.81 102 VAL A O 1
ATOM 848 N N . GLN A 1 103 ? -0.887 -0.448 12.517 1.00 88.69 103 GLN A N 1
ATOM 849 C CA . GLN A 1 103 ? 0.212 0.052 11.711 1.00 88.69 103 GLN A CA 1
ATOM 850 C C . GLN A 1 103 ? 0.472 -0.945 10.592 1.00 88.69 103 GLN A C 1
ATOM 852 O O . GLN A 1 103 ? 0.516 -2.153 10.827 1.00 88.69 103 GLN A O 1
ATOM 857 N N . GLU A 1 104 ? 0.658 -0.454 9.378 1.00 88.75 104 GLU A N 1
ATOM 858 C CA . GLU A 1 104 ? 1.083 -1.270 8.252 1.00 88.75 104 GLU A CA 1
ATOM 859 C C . GLU A 1 104 ? 2.347 -0.702 7.625 1.00 88.75 104 GLU A C 1
ATOM 861 O O . GLU A 1 104 ? 2.546 0.509 7.558 1.00 88.75 104 GLU A O 1
ATOM 866 N N . VAL A 1 105 ? 3.185 -1.602 7.133 1.00 92.94 105 VAL A N 1
ATOM 867 C CA . VAL A 1 105 ? 4.317 -1.266 6.282 1.00 92.94 105 VAL A CA 1
ATOM 868 C C . VAL A 1 105 ? 4.168 -2.082 5.018 1.00 92.94 105 VAL A C 1
ATOM 870 O O . VAL A 1 105 ? 4.170 -3.310 5.065 1.00 92.94 105 VAL A O 1
ATOM 873 N N . SER A 1 106 ? 3.999 -1.403 3.893 1.00 93.06 106 SER A N 1
ATOM 874 C CA . SER A 1 106 ? 3.977 -2.021 2.574 1.00 93.06 106 SER A CA 1
ATOM 875 C C . SER A 1 106 ? 5.221 -1.597 1.811 1.00 93.06 106 SER A C 1
ATOM 877 O O . SER A 1 106 ? 5.526 -0.414 1.721 1.00 93.06 106 SER A O 1
ATOM 879 N N . VAL A 1 107 ? 5.948 -2.562 1.273 1.00 95.06 107 VAL A N 1
ATOM 880 C CA . VAL A 1 107 ? 7.197 -2.352 0.555 1.00 95.06 107 VAL A CA 1
ATOM 881 C C . VAL A 1 107 ? 7.056 -2.982 -0.814 1.00 95.06 107 VAL A C 1
ATOM 883 O O . VAL A 1 107 ? 6.729 -4.161 -0.921 1.00 95.06 107 VAL A O 1
ATOM 886 N N . TRP A 1 108 ? 7.344 -2.208 -1.848 1.00 95.50 108 TRP A N 1
ATOM 887 C CA . TRP A 1 108 ? 7.535 -2.711 -3.196 1.00 95.50 108 TRP A CA 1
ATOM 888 C C . TRP A 1 108 ? 8.979 -2.423 -3.606 1.00 95.50 108 TRP A C 1
ATOM 890 O O . TRP A 1 108 ? 9.489 -1.331 -3.338 1.00 95.50 108 TRP A O 1
ATOM 900 N N . ARG A 1 109 ? 9.642 -3.384 -4.250 1.00 96.75 109 ARG A N 1
ATOM 901 C CA . ARG A 1 109 ? 11.017 -3.240 -4.753 1.00 96.75 109 ARG A CA 1
ATOM 902 C C . ARG A 1 109 ? 11.170 -3.941 -6.089 1.00 96.75 109 ARG A C 1
ATOM 904 O O . ARG A 1 109 ? 10.595 -5.009 -6.283 1.00 96.75 109 ARG A O 1
ATOM 911 N N . ALA A 1 110 ? 11.972 -3.378 -6.985 1.00 95.94 110 ALA A N 1
ATOM 912 C CA . ALA A 1 110 ? 12.440 -4.125 -8.147 1.00 95.94 110 ALA A CA 1
ATOM 913 C C . ALA A 1 110 ? 13.147 -5.415 -7.692 1.00 95.94 110 ALA A C 1
ATOM 915 O O . ALA A 1 110 ? 13.947 -5.386 -6.753 1.00 95.94 110 ALA A O 1
ATOM 916 N N . SER A 1 111 ? 12.864 -6.537 -8.354 1.00 95.12 111 SER A N 1
ATOM 917 C CA . SER A 1 111 ? 13.611 -7.771 -8.119 1.00 95.12 111 SER A CA 1
ATOM 918 C C . SER A 1 111 ? 15.073 -7.596 -8.542 1.00 95.12 111 SER A C 1
ATOM 920 O O . SER A 1 111 ? 15.392 -6.803 -9.432 1.00 95.12 111 SER A O 1
ATOM 922 N N . ALA A 1 112 ? 15.986 -8.338 -7.912 1.00 89.94 112 ALA A N 1
ATOM 923 C CA . ALA A 1 112 ? 17.427 -8.191 -8.153 1.00 89.94 112 ALA A CA 1
ATOM 924 C C . ALA A 1 112 ? 17.841 -8.473 -9.612 1.00 89.94 112 ALA A C 1
ATOM 926 O O . ALA A 1 112 ? 18.827 -7.928 -10.101 1.00 89.94 112 ALA A O 1
ATOM 927 N N . ASP A 1 113 ? 17.083 -9.321 -10.303 1.00 90.31 113 ASP A N 1
ATOM 928 C CA . ASP A 1 113 ? 17.247 -9.663 -11.717 1.00 90.31 113 ASP A CA 1
ATOM 929 C C . ASP A 1 113 ? 16.456 -8.737 -12.665 1.00 90.31 113 ASP A C 1
ATOM 931 O O . ASP A 1 113 ? 16.541 -8.891 -13.882 1.00 90.31 113 ASP A O 1
ATOM 935 N N . GLY A 1 114 ? 15.680 -7.788 -12.129 1.00 85.25 114 GLY A N 1
ATOM 936 C CA . GLY A 1 114 ? 14.822 -6.877 -12.889 1.00 85.25 114 GLY A CA 1
ATOM 937 C C . GLY A 1 114 ? 13.619 -7.540 -13.567 1.00 85.25 114 GLY A C 1
ATOM 938 O O . GLY A 1 114 ? 12.956 -6.892 -14.375 1.00 85.25 114 GLY A O 1
ATOM 939 N N . SER A 1 115 ? 13.335 -8.812 -13.266 1.00 90.69 115 SER A N 1
ATOM 940 C CA . SER A 1 115 ? 12.236 -9.574 -13.874 1.00 90.69 115 SER A CA 1
ATOM 941 C C . SER A 1 115 ? 10.848 -9.128 -13.410 1.00 90.69 115 SER A C 1
ATOM 943 O O . SER A 1 115 ? 9.862 -9.373 -14.104 1.00 90.69 115 SER A O 1
ATOM 945 N N . GLY A 1 116 ? 10.756 -8.461 -12.258 1.00 93.94 116 GLY A N 1
ATOM 946 C CA . GLY A 1 116 ? 9.484 -8.008 -11.722 1.00 93.94 116 GLY A CA 1
ATOM 947 C C . GLY A 1 116 ? 9.615 -7.132 -10.485 1.00 93.94 116 GLY A C 1
ATOM 948 O O . GLY A 1 116 ? 10.644 -6.501 -10.235 1.00 93.94 116 GLY A O 1
ATOM 949 N N . THR A 1 117 ? 8.540 -7.097 -9.705 1.00 96.88 117 THR A N 1
ATOM 950 C CA . THR A 1 117 ? 8.435 -6.305 -8.482 1.00 96.88 117 THR A CA 1
ATOM 951 C C . THR A 1 117 ? 8.060 -7.202 -7.314 1.00 96.88 117 THR A C 1
ATOM 953 O O . THR A 1 117 ? 6.999 -7.831 -7.297 1.00 96.88 117 THR A O 1
ATOM 956 N N . GLU A 1 118 ? 8.927 -7.241 -6.313 1.00 96.56 118 GLU A N 1
ATOM 957 C CA . GLU A 1 118 ? 8.679 -7.899 -5.040 1.00 96.56 118 GLU A CA 1
ATOM 958 C C . GLU A 1 118 ? 7.820 -7.001 -4.158 1.00 96.56 118 GLU A C 1
ATOM 960 O O . GLU A 1 118 ? 8.062 -5.799 -4.047 1.00 96.56 118 GLU A O 1
ATOM 965 N N . TYR A 1 119 ? 6.821 -7.595 -3.518 1.00 94.38 119 TYR A N 1
ATOM 966 C CA . TYR A 1 119 ? 5.936 -6.928 -2.582 1.00 94.38 119 TYR A CA 1
ATOM 967 C C . TYR A 1 119 ? 5.970 -7.622 -1.230 1.00 94.38 119 TYR A C 1
ATOM 969 O O . TYR A 1 119 ? 5.832 -8.843 -1.143 1.00 94.38 119 TYR A O 1
ATOM 977 N N . GLN A 1 120 ? 6.079 -6.830 -0.172 1.00 93.88 120 GLN A N 1
ATOM 978 C CA . GLN A 1 120 ? 5.966 -7.283 1.202 1.00 93.88 120 GLN A CA 1
ATOM 979 C C . GLN A 1 120 ? 5.027 -6.355 1.964 1.00 93.88 120 GLN A C 1
ATOM 981 O O . GLN A 1 120 ? 5.117 -5.136 1.850 1.00 93.88 120 GLN A O 1
ATOM 986 N N . LYS A 1 121 ? 4.132 -6.929 2.763 1.00 90.44 121 LYS A N 1
ATOM 987 C CA . LYS A 1 121 ? 3.271 -6.195 3.682 1.00 90.44 121 LYS A CA 1
ATOM 988 C C . LYS A 1 121 ? 3.373 -6.787 5.070 1.00 90.44 121 LYS A C 1
ATOM 990 O O . LYS A 1 121 ? 3.116 -7.976 5.251 1.00 90.44 121 LYS A O 1
ATOM 995 N N . THR A 1 122 ? 3.650 -5.929 6.033 1.00 89.62 122 THR A N 1
ATOM 996 C CA . THR A 1 122 ? 3.612 -6.247 7.454 1.00 89.62 122 THR A CA 1
ATOM 997 C C . THR A 1 122 ? 2.512 -5.425 8.104 1.00 89.62 122 THR A C 1
ATOM 999 O O . THR A 1 122 ? 2.396 -4.230 7.841 1.00 89.62 122 THR A O 1
ATOM 1002 N N . VAL A 1 123 ? 1.688 -6.056 8.935 1.00 86.31 123 VAL A N 1
ATOM 1003 C CA . VAL A 1 123 ? 0.666 -5.379 9.734 1.00 86.31 123 VAL A CA 1
ATOM 1004 C C . VAL A 1 123 ? 0.879 -5.711 11.198 1.00 86.31 123 VAL A C 1
ATOM 1006 O O . VAL A 1 123 ? 0.896 -6.880 11.584 1.00 86.31 123 VAL A O 1
ATOM 1009 N N . HIS A 1 124 ? 0.986 -4.664 12.002 1.00 84.31 124 HIS A N 1
ATOM 1010 C CA . HIS A 1 124 ? 0.997 -4.723 13.450 1.00 84.31 124 HIS A CA 1
ATOM 1011 C C . HIS A 1 124 ? -0.320 -4.164 13.960 1.00 84.31 124 HIS A C 1
ATOM 1013 O O . HIS A 1 124 ? -0.723 -3.063 13.582 1.00 84.31 124 HIS A O 1
ATOM 1019 N N . ALA A 1 125 ? -0.997 -4.924 14.810 1.00 79.50 125 ALA A N 1
ATOM 1020 C CA . ALA A 1 125 ? -2.227 -4.467 15.424 1.00 79.50 125 ALA A CA 1
ATOM 1021 C C . ALA A 1 125 ? -2.156 -4.663 16.937 1.00 79.50 125 ALA A C 1
ATOM 1023 O O . ALA A 1 125 ? -1.896 -5.755 17.433 1.00 79.50 125 ALA A O 1
ATOM 1024 N N . GLU A 1 126 ? -2.403 -3.583 17.659 1.00 79.38 126 GLU A N 1
ATOM 1025 C CA . GLU A 1 126 ? -2.491 -3.519 19.106 1.00 79.38 126 GLU A CA 1
ATOM 1026 C C . GLU A 1 126 ? -3.895 -3.047 19.449 1.00 79.38 126 GLU A C 1
ATOM 1028 O O . GLU A 1 126 ? -4.234 -1.871 19.304 1.00 79.38 126 GLU A O 1
ATOM 1033 N N . VAL A 1 127 ? -4.739 -3.984 19.875 1.00 73.81 127 VAL A N 1
ATOM 1034 C CA . VAL A 1 127 ? -6.085 -3.660 20.333 1.00 73.81 127 VAL A CA 1
ATOM 1035 C C . VAL A 1 127 ? -6.280 -4.227 21.721 1.00 73.81 127 VAL A C 1
ATOM 1037 O O . VAL A 1 127 ? -6.296 -5.441 21.919 1.00 73.81 127 VAL A O 1
ATOM 1040 N N . ALA A 1 128 ? -6.434 -3.336 22.694 1.00 68.38 128 ALA A N 1
ATOM 1041 C CA . ALA A 1 128 ? -6.750 -3.744 24.048 1.00 68.38 128 ALA A CA 1
ATOM 1042 C C . ALA A 1 128 ? -8.136 -4.414 24.071 1.00 68.38 128 ALA A C 1
ATOM 1044 O O . ALA A 1 128 ? -9.065 -3.965 23.400 1.00 68.38 128 ALA A O 1
ATOM 1045 N N . PHE A 1 129 ? -8.284 -5.466 24.880 1.00 66.75 129 PHE A N 1
ATOM 1046 C CA . PHE A 1 129 ? -9.559 -6.143 25.166 1.00 66.75 129 PHE A CA 1
ATOM 1047 C C . PHE A 1 129 ? -10.185 -6.976 24.030 1.00 66.75 129 PHE A C 1
ATOM 1049 O O . PHE A 1 129 ? -11.260 -7.539 24.243 1.00 66.75 129 PHE A O 1
ATOM 1056 N N . LEU A 1 130 ? -9.540 -7.118 22.865 1.00 66.94 130 LEU A N 1
ATOM 1057 C CA . LEU A 1 130 ? -10.010 -8.024 21.811 1.00 66.94 130 LEU A CA 1
ATOM 1058 C C . LEU A 1 130 ? -9.189 -9.320 21.759 1.00 66.94 130 LEU A C 1
ATOM 1060 O O . LEU A 1 130 ? -7.963 -9.257 21.755 1.00 66.94 130 LEU A O 1
ATOM 1064 N N . PRO A 1 131 ? -9.839 -10.495 21.652 1.00 67.75 131 PRO A N 1
ATOM 1065 C CA . PRO A 1 131 ? -9.140 -11.741 21.359 1.00 67.75 131 PRO A CA 1
ATOM 1066 C C . PRO A 1 131 ? -8.462 -11.690 19.982 1.00 67.75 131 PRO A C 1
ATOM 1068 O O . PRO A 1 131 ? -9.034 -11.149 19.031 1.00 67.75 131 PRO A O 1
ATOM 1071 N N . ASP A 1 132 ? -7.318 -12.358 19.835 1.00 64.25 132 ASP A N 1
ATOM 1072 C CA . ASP A 1 132 ? -6.526 -12.403 18.591 1.00 64.25 132 ASP A CA 1
ATOM 1073 C C . ASP A 1 132 ? -7.346 -12.773 17.343 1.00 64.25 132 ASP A C 1
ATOM 1075 O O . ASP A 1 132 ? -7.138 -12.239 16.251 1.00 64.25 132 ASP A O 1
ATOM 1079 N N . ALA A 1 133 ? -8.338 -13.657 17.495 1.00 62.34 133 ALA A N 1
ATOM 1080 C CA . ALA A 1 133 ? -9.220 -14.068 16.404 1.00 62.34 133 ALA A CA 1
ATOM 1081 C C . ALA A 1 133 ? -10.100 -12.921 15.867 1.00 62.34 133 ALA A C 1
ATOM 1083 O O . ALA A 1 133 ? -10.363 -12.860 14.665 1.00 62.34 133 ALA A O 1
ATOM 1084 N N . ALA A 1 134 ? -10.542 -12.003 16.733 1.00 63.34 134 ALA A N 1
ATOM 1085 C CA . ALA A 1 134 ? -11.295 -10.815 16.331 1.00 63.34 134 ALA A CA 1
ATOM 1086 C C . ALA A 1 134 ? -10.369 -9.781 15.674 1.00 63.34 134 ALA A C 1
ATOM 1088 O O . ALA A 1 134 ? -10.729 -9.160 14.673 1.00 63.34 134 ALA A O 1
ATOM 1089 N N . LEU A 1 135 ? -9.140 -9.668 16.178 1.00 65.50 135 LEU A N 1
ATOM 1090 C CA . LEU A 1 135 ? -8.121 -8.774 15.641 1.00 65.50 135 LEU A CA 1
ATOM 1091 C C . LEU A 1 135 ? -7.698 -9.154 14.215 1.00 65.50 135 LEU A C 1
ATOM 1093 O O . LEU A 1 135 ? -7.588 -8.290 13.346 1.00 65.50 135 LEU A O 1
ATOM 1097 N N . ALA A 1 136 ? -7.569 -10.451 13.928 1.00 61.62 136 ALA A N 1
ATOM 1098 C CA . ALA A 1 136 ? -7.292 -10.945 12.580 1.00 61.62 136 ALA A CA 1
ATOM 1099 C C . ALA A 1 136 ? -8.402 -10.592 11.569 1.00 61.62 136 ALA A C 1
ATOM 1101 O O . ALA A 1 136 ? -8.120 -10.377 10.389 1.00 61.62 136 ALA A O 1
ATOM 1102 N N . GLN A 1 137 ? -9.664 -10.515 12.006 1.00 62.12 137 GLN A N 1
ATOM 1103 C CA . GLN A 1 137 ? -10.775 -10.083 11.147 1.00 62.12 137 GLN A CA 1
ATOM 1104 C C . GLN A 1 137 ? -10.755 -8.572 10.918 1.00 62.12 137 GLN A C 1
ATOM 1106 O O . GLN A 1 137 ? -10.968 -8.116 9.799 1.00 62.12 137 GLN A O 1
ATOM 1111 N N . ILE A 1 138 ? -10.423 -7.800 11.951 1.00 64.06 138 ILE A N 1
ATOM 1112 C CA . ILE A 1 138 ? -10.258 -6.348 11.861 1.00 64.06 138 ILE A CA 1
ATOM 1113 C C . ILE A 1 138 ? -9.136 -5.983 10.886 1.00 64.06 138 ILE A C 1
ATOM 1115 O O . ILE A 1 138 ? -9.339 -5.151 10.010 1.00 64.06 138 ILE A O 1
ATOM 1119 N N . VAL A 1 139 ? -7.981 -6.644 10.951 1.00 62.91 139 VAL A N 1
ATOM 1120 C CA . VAL A 1 139 ? -6.881 -6.374 10.009 1.00 62.91 139 VAL A CA 1
ATOM 1121 C C . VAL A 1 139 ? -7.258 -6.719 8.566 1.00 62.91 139 VAL A C 1
ATOM 1123 O O . VAL A 1 139 ? -6.917 -5.980 7.641 1.00 62.91 139 VAL A O 1
ATOM 1126 N N . LYS A 1 140 ? -8.019 -7.800 8.353 1.00 60.41 140 LYS A N 1
ATOM 1127 C CA . LYS A 1 140 ? -8.555 -8.135 7.024 1.00 60.41 140 LYS A CA 1
ATOM 1128 C C . LYS A 1 140 ? -9.519 -7.071 6.495 1.00 60.41 140 LYS A C 1
ATOM 1130 O O . LYS A 1 140 ? -9.568 -6.882 5.281 1.00 60.41 140 LYS A O 1
ATOM 1135 N N . LEU A 1 141 ? -10.246 -6.395 7.387 1.00 56.66 141 LEU A N 1
ATOM 1136 C CA . LEU A 1 141 ? -11.173 -5.311 7.059 1.00 56.66 141 LEU A CA 1
ATOM 1137 C C . LEU A 1 141 ? -10.461 -3.985 6.776 1.00 56.66 141 LEU A C 1
ATOM 1139 O O . LEU A 1 141 ? -10.909 -3.251 5.906 1.00 56.66 141 LEU A O 1
ATOM 1143 N N . VAL A 1 142 ? -9.365 -3.675 7.478 1.00 57.09 142 VAL A N 1
ATOM 1144 C CA . VAL A 1 142 ? -8.731 -2.349 7.387 1.00 57.09 142 VAL A CA 1
ATOM 1145 C C . VAL A 1 142 ? -8.085 -2.114 6.021 1.00 57.09 142 VAL A C 1
ATOM 1147 O O . VAL A 1 142 ? -8.286 -1.039 5.470 1.00 57.09 142 VAL A O 1
ATOM 1150 N N . LYS A 1 143 ? -7.407 -3.107 5.426 1.00 60.22 143 LYS A N 1
ATOM 1151 C CA . LYS A 1 143 ? -7.008 -3.091 4.003 1.00 60.22 143 LYS A CA 1
ATOM 1152 C C . LYS A 1 143 ? -6.644 -4.487 3.518 1.00 60.22 143 LYS A C 1
ATOM 1154 O O . LYS A 1 143 ? -5.509 -4.919 3.729 1.00 60.22 143 LYS A O 1
ATOM 1159 N N . HIS A 1 144 ? -7.589 -5.145 2.838 1.00 59.59 144 HIS A N 1
ATOM 1160 C CA . HIS A 1 144 ? -7.430 -6.319 1.966 1.00 59.59 144 HIS A CA 1
ATOM 1161 C C . HIS A 1 144 ? -6.147 -7.152 2.167 1.00 59.59 144 HIS A C 1
ATOM 1163 O O . HIS A 1 144 ? -5.370 -7.368 1.230 1.00 59.59 144 HIS A O 1
ATOM 1169 N N . PHE A 1 145 ? -5.915 -7.631 3.390 1.00 62.75 145 PHE A N 1
ATOM 1170 C CA . PHE A 1 145 ? -4.789 -8.504 3.703 1.00 62.75 145 PHE A CA 1
ATOM 1171 C C . PHE A 1 145 ? -5.125 -9.915 3.208 1.00 62.75 145 PHE A C 1
ATOM 1173 O O . PHE A 1 145 ? -5.521 -10.805 3.960 1.00 62.75 145 PHE A O 1
ATOM 1180 N N . SER A 1 146 ? -5.117 -10.068 1.886 1.00 70.25 146 SER A N 1
ATOM 1181 C CA . SER A 1 146 ? -5.564 -11.262 1.189 1.00 70.25 146 SER A CA 1
ATOM 1182 C C . SER A 1 146 ? -4.800 -11.430 -0.114 1.00 70.25 146 SER A C 1
ATOM 1184 O O . SER A 1 146 ? -4.775 -10.534 -0.964 1.00 70.25 146 SER A O 1
ATOM 1186 N N . LEU A 1 147 ? -4.267 -12.635 -0.313 1.00 69.94 147 LEU A N 1
ATOM 1187 C CA . LEU A 1 147 ? -3.686 -13.050 -1.587 1.00 69.94 147 LEU A CA 1
ATOM 1188 C C . LEU A 1 147 ? -4.702 -12.949 -2.729 1.00 69.94 147 LEU A C 1
ATOM 1190 O O . LEU A 1 147 ? -4.327 -12.610 -3.845 1.00 69.94 147 LEU A O 1
ATOM 1194 N N . LYS A 1 148 ? -6.001 -13.149 -2.457 1.00 75.00 148 LYS A N 1
ATOM 1195 C CA . LYS A 1 148 ? -7.054 -12.985 -3.471 1.00 75.00 148 LYS A CA 1
ATOM 1196 C C . LYS A 1 148 ? -7.057 -11.570 -4.051 1.00 75.00 148 LYS A C 1
ATOM 1198 O O . LYS A 1 148 ? -7.191 -11.412 -5.259 1.00 75.00 148 LYS A O 1
ATOM 1203 N N . THR A 1 149 ? -6.869 -10.554 -3.209 1.00 77.00 149 THR A N 1
ATOM 1204 C CA . THR A 1 149 ? -6.774 -9.166 -3.674 1.00 77.00 149 THR A CA 1
ATOM 1205 C C . THR A 1 149 ? -5.500 -8.941 -4.477 1.00 77.00 149 THR A C 1
ATOM 1207 O O . THR A 1 149 ? -5.557 -8.272 -5.500 1.00 77.00 149 THR A O 1
ATOM 1210 N N . ARG A 1 150 ? -4.369 -9.540 -4.081 1.00 82.50 150 ARG A N 1
ATOM 1211 C CA . ARG A 1 150 ? -3.123 -9.451 -4.865 1.00 82.50 150 ARG A CA 1
ATOM 1212 C C . ARG A 1 150 ? -3.257 -10.097 -6.247 1.00 82.50 150 ARG A C 1
ATOM 1214 O O . ARG A 1 150 ? -2.795 -9.543 -7.236 1.00 82.50 150 ARG A O 1
ATOM 1221 N N . HIS A 1 151 ? -3.955 -11.225 -6.341 1.00 80.19 151 HIS A N 1
ATOM 1222 C CA . HIS A 1 151 ? -4.258 -11.847 -7.630 1.00 80.19 151 HIS A CA 1
ATOM 1223 C C . HIS A 1 151 ? -5.220 -11.017 -8.488 1.00 80.19 151 HIS A C 1
ATOM 1225 O O . HIS A 1 151 ? -5.052 -10.971 -9.702 1.00 80.19 151 HIS A O 1
ATOM 1231 N N . ALA A 1 152 ? -6.200 -10.337 -7.887 1.00 82.56 152 ALA A N 1
ATOM 1232 C CA . ALA A 1 152 ? -7.046 -9.397 -8.623 1.00 82.56 152 ALA A CA 1
ATOM 1233 C C . ALA A 1 152 ? -6.231 -8.201 -9.150 1.00 82.56 152 ALA A C 1
ATOM 1235 O O . ALA A 1 152 ? -6.412 -7.782 -10.290 1.00 82.56 152 ALA A O 1
ATOM 1236 N N . GLU A 1 153 ? -5.283 -7.701 -8.355 1.00 83.06 153 GLU A N 1
ATOM 1237 C CA . GLU A 1 153 ? -4.366 -6.642 -8.783 1.00 83.06 153 GLU A CA 1
ATOM 1238 C C . GLU A 1 153 ? -3.442 -7.079 -9.915 1.00 83.06 153 GLU A C 1
ATOM 1240 O O . GLU A 1 153 ? -3.168 -6.264 -10.783 1.00 83.06 153 GLU A O 1
ATOM 1245 N N . LEU A 1 154 ? -3.002 -8.342 -9.971 1.00 85.69 154 LEU A N 1
ATOM 1246 C CA . LEU A 1 154 ? -2.243 -8.836 -11.128 1.00 85.69 154 LEU A CA 1
ATOM 1247 C C . LEU A 1 154 ? -3.002 -8.626 -12.438 1.00 85.69 154 LEU A C 1
ATOM 1249 O O . LEU A 1 154 ? -2.426 -8.137 -13.405 1.00 85.69 154 LEU A O 1
ATOM 1253 N N . ALA A 1 155 ? -4.290 -8.975 -12.465 1.00 85.12 155 ALA A N 1
ATOM 1254 C CA . ALA A 1 155 ? -5.121 -8.788 -13.649 1.00 85.12 155 ALA A CA 1
ATOM 1255 C C . ALA A 1 155 ? -5.316 -7.297 -13.978 1.00 85.12 155 ALA A C 1
ATOM 1257 O O . ALA A 1 155 ? -5.281 -6.916 -15.145 1.00 85.12 155 ALA A O 1
ATOM 1258 N N . ALA A 1 156 ? -5.471 -6.448 -12.958 1.00 85.56 156 ALA A N 1
ATOM 1259 C CA . ALA A 1 156 ? -5.598 -5.003 -13.141 1.00 85.56 156 ALA A CA 1
ATOM 1260 C C . ALA A 1 156 ? -4.296 -4.354 -13.648 1.00 85.56 156 ALA A C 1
ATOM 1262 O O . ALA A 1 156 ? -4.341 -3.507 -14.536 1.00 85.56 156 ALA A O 1
ATOM 1263 N N . ILE A 1 157 ? -3.136 -4.781 -13.136 1.00 86.44 157 ILE A N 1
ATOM 1264 C CA . ILE A 1 157 ? -1.821 -4.323 -13.601 1.00 86.44 157 ILE A CA 1
ATOM 1265 C C . ILE A 1 157 ? -1.582 -4.787 -15.036 1.00 86.44 157 ILE A C 1
ATOM 1267 O O . ILE A 1 157 ? -1.092 -3.996 -15.831 1.00 86.44 157 ILE A O 1
ATOM 1271 N N . GLN A 1 158 ? -1.964 -6.019 -15.389 1.00 87.88 158 GLN A N 1
ATOM 1272 C CA . GLN A 1 158 ? -1.892 -6.492 -16.774 1.00 87.88 158 GLN A CA 1
ATOM 1273 C C . GLN A 1 158 ? -2.708 -5.588 -17.704 1.00 87.88 158 GLN A C 1
ATOM 1275 O O . GLN A 1 158 ? -2.172 -5.094 -18.688 1.00 87.88 158 GLN A O 1
ATOM 1280 N N . ALA A 1 159 ? -3.970 -5.309 -17.363 1.00 84.62 159 ALA A N 1
ATOM 1281 C CA . ALA A 1 159 ? -4.822 -4.434 -18.167 1.00 84.62 159 ALA A CA 1
ATOM 1282 C C . ALA A 1 159 ? -4.242 -3.012 -18.293 1.00 84.62 159 ALA A C 1
ATOM 1284 O O . ALA A 1 159 ? -4.253 -2.422 -19.373 1.00 84.62 159 ALA A O 1
ATOM 1285 N N . TYR A 1 160 ? -3.689 -2.477 -17.201 1.00 85.19 160 TYR A N 1
ATOM 1286 C CA . TYR A 1 160 ? -3.013 -1.182 -17.201 1.00 85.19 160 TYR A CA 1
ATOM 1287 C C . TYR A 1 160 ? -1.754 -1.194 -18.081 1.00 85.19 160 TYR A C 1
ATOM 1289 O O . TYR A 1 160 ? -1.544 -0.293 -18.890 1.00 85.19 160 TYR A O 1
ATOM 1297 N N . TYR A 1 161 ? -0.939 -2.241 -17.987 1.00 85.88 161 TYR A N 1
ATOM 1298 C CA . TYR A 1 161 ? 0.244 -2.415 -18.819 1.00 85.88 161 TYR A CA 1
ATOM 1299 C C . TYR A 1 161 ? -0.115 -2.499 -20.306 1.00 85.88 161 TYR A C 1
ATOM 1301 O O . TYR A 1 161 ? 0.489 -1.801 -21.118 1.00 85.88 161 TYR A O 1
ATOM 1309 N N . ASP A 1 162 ? -1.140 -3.279 -20.652 1.00 86.88 162 ASP A N 1
ATOM 1310 C CA . ASP A 1 162 ? -1.620 -3.413 -22.027 1.00 86.88 162 ASP A CA 1
ATOM 1311 C C . ASP A 1 162 ? -2.094 -2.063 -22.588 1.00 86.88 162 ASP A C 1
ATOM 1313 O O . ASP A 1 162 ? -1.770 -1.734 -23.731 1.00 86.88 162 ASP A O 1
ATOM 1317 N N . SER A 1 163 ? -2.771 -1.233 -21.779 1.00 84.38 163 SER A N 1
ATOM 1318 C CA . SER A 1 163 ? -3.157 0.125 -22.199 1.00 84.38 163 SER A CA 1
ATOM 1319 C C . SER A 1 163 ? -1.956 1.039 -22.464 1.00 84.38 163 SER A C 1
ATOM 1321 O O . SER A 1 163 ? -1.933 1.727 -23.482 1.00 84.38 163 SER A O 1
ATOM 1323 N N . LEU A 1 164 ? -0.915 0.988 -21.623 1.00 82.19 164 LEU A N 1
ATOM 1324 C CA . LEU A 1 164 ? 0.307 1.779 -21.819 1.00 82.19 164 LEU A CA 1
ATOM 1325 C C . LEU A 1 164 ? 1.074 1.347 -23.077 1.00 82.19 164 LEU A C 1
ATOM 1327 O O . LEU A 1 164 ? 1.681 2.171 -23.764 1.00 82.19 164 LEU A O 1
ATOM 1331 N N . VAL A 1 165 ? 1.074 0.044 -23.376 1.00 81.62 165 VAL A N 1
ATOM 1332 C CA . VAL A 1 165 ? 1.685 -0.496 -24.596 1.00 81.62 165 VAL A CA 1
ATOM 1333 C C . VAL A 1 165 ? 0.904 -0.045 -25.831 1.00 81.62 165 VAL A C 1
ATOM 1335 O O . VAL A 1 165 ? 1.526 0.369 -26.807 1.00 81.62 165 VAL A O 1
ATOM 1338 N N . GLN A 1 166 ? -0.431 -0.077 -25.794 1.00 74.88 166 GLN A N 1
ATOM 1339 C CA . GLN A 1 166 ? -1.273 0.400 -26.897 1.00 74.88 166 GLN A CA 1
ATOM 1340 C C . GLN A 1 166 ? -1.103 1.902 -27.158 1.00 74.88 166 GLN A C 1
ATOM 1342 O O . GLN A 1 166 ? -0.918 2.296 -28.306 1.00 74.88 166 GLN A O 1
ATOM 1347 N N . GLU A 1 167 ? -1.079 2.730 -26.112 1.00 75.62 167 GLU A N 1
ATOM 1348 C CA . GLU A 1 167 ? -0.880 4.181 -26.229 1.00 75.62 167 GLU A CA 1
ATOM 1349 C C . GLU A 1 167 ? 0.475 4.530 -26.869 1.00 75.62 167 GLU A C 1
ATOM 1351 O O . GLU A 1 167 ? 0.569 5.420 -27.713 1.00 75.62 167 GLU A O 1
ATOM 1356 N N . ARG A 1 168 ? 1.532 3.767 -26.558 1.00 65.56 168 ARG A N 1
ATOM 1357 C CA . ARG A 1 168 ? 2.842 3.922 -27.216 1.00 65.56 168 ARG A CA 1
ATOM 1358 C C . ARG A 1 168 ? 2.857 3.508 -28.688 1.00 65.56 168 ARG A C 1
ATOM 1360 O O . ARG A 1 168 ? 3.751 3.942 -29.414 1.00 65.56 168 ARG A O 1
ATOM 1367 N N . LEU A 1 169 ? 1.937 2.647 -29.116 1.00 60.84 169 LEU A N 1
ATOM 1368 C CA . LEU A 1 169 ? 1.851 2.163 -30.496 1.00 60.84 169 LEU A CA 1
ATOM 1369 C C . LEU A 1 169 ? 0.981 3.069 -31.385 1.00 60.84 169 LEU A C 1
ATOM 1371 O O . LEU A 1 169 ? 1.197 3.087 -32.595 1.00 60.84 169 LEU A O 1
ATOM 1375 N N . GLU A 1 170 ? 0.074 3.865 -30.809 1.00 53.81 170 GLU A N 1
ATOM 1376 C CA . GLU A 1 170 ? -0.737 4.865 -31.525 1.00 53.81 170 GLU A CA 1
ATOM 1377 C C . GLU A 1 170 ? -0.511 6.303 -30.996 1.00 53.81 170 GLU A C 1
ATOM 1379 O O . GLU A 1 170 ? -1.444 6.919 -30.481 1.00 53.81 170 GLU A O 1
ATOM 1384 N N . PRO A 1 171 ? 0.683 6.911 -31.154 1.00 51.41 171 PRO A N 1
ATOM 1385 C CA . PRO A 1 171 ? 0.971 8.254 -30.632 1.00 51.41 171 PRO A CA 1
ATOM 1386 C C . PRO A 1 171 ? 0.279 9.406 -31.401 1.00 51.41 171 PRO A C 1
ATOM 1388 O O . PRO A 1 171 ? 0.799 10.514 -31.440 1.00 51.41 171 PRO A O 1
ATOM 1391 N N . GLY A 1 172 ? -0.865 9.174 -32.056 1.00 52.81 172 GLY A N 1
ATOM 1392 C CA . GLY A 1 172 ? -1.450 10.132 -33.005 1.00 52.81 172 GLY A CA 1
ATOM 1393 C C . GLY A 1 172 ? -2.970 10.124 -33.141 1.00 52.81 172 GLY A C 1
ATOM 1394 O O . GLY A 1 172 ? -3.477 10.649 -34.127 1.00 52.81 172 GLY A O 1
ATOM 1395 N N . ARG A 1 173 ? -3.716 9.532 -32.200 1.00 48.75 173 ARG A N 1
ATOM 1396 C CA . ARG A 1 173 ? -5.191 9.513 -32.264 1.00 48.75 173 ARG A CA 1
ATOM 1397 C C . ARG A 1 173 ? -5.882 10.540 -31.356 1.00 48.75 173 ARG A C 1
ATOM 1399 O O . ARG A 1 173 ? -7.103 10.632 -31.396 1.00 48.75 173 ARG A O 1
ATOM 1406 N N . GLY A 1 174 ? -5.111 11.300 -30.572 1.00 45.72 174 GLY A N 1
ATOM 1407 C CA . GLY A 1 174 ? -5.618 12.291 -29.614 1.00 45.72 174 GLY A CA 1
ATOM 1408 C C . GLY A 1 174 ? -5.882 13.688 -30.184 1.00 45.72 174 GLY A C 1
ATOM 1409 O O . GLY A 1 174 ? -6.821 14.328 -29.737 1.00 45.72 174 GLY A O 1
ATOM 1410 N N . ASP A 1 175 ? -5.142 14.129 -31.206 1.00 46.91 175 ASP A N 1
ATOM 1411 C CA . ASP A 1 175 ? -5.208 15.535 -31.659 1.00 46.91 175 ASP A CA 1
ATOM 1412 C C . ASP A 1 175 ? -6.084 15.755 -32.906 1.00 46.91 175 ASP A C 1
ATOM 1414 O O . ASP A 1 175 ? -6.376 16.884 -33.276 1.00 46.91 175 ASP A O 1
ATOM 1418 N N . ALA A 1 176 ? -6.542 14.691 -33.575 1.00 47.12 176 ALA A N 1
ATOM 1419 C CA . ALA A 1 176 ? -7.325 14.825 -34.810 1.00 47.12 176 ALA A CA 1
ATOM 1420 C C . ALA A 1 176 ? -8.837 15.015 -34.581 1.00 47.12 176 ALA A C 1
ATOM 1422 O O . ALA A 1 176 ? -9.553 15.320 -35.530 1.00 47.12 176 ALA A O 1
ATOM 1423 N N . ALA A 1 177 ? -9.335 14.805 -33.357 1.00 46.69 177 ALA A N 1
ATOM 1424 C CA . ALA A 1 177 ? -10.767 14.899 -33.057 1.00 46.69 177 ALA A CA 1
ATOM 1425 C C . ALA A 1 177 ? -11.196 16.283 -32.538 1.00 46.69 177 ALA A C 1
ATOM 1427 O O . ALA A 1 177 ? -12.358 16.639 -32.701 1.00 46.69 177 ALA A O 1
ATOM 1428 N N . GLU A 1 178 ? -10.285 17.075 -31.960 1.00 48.38 178 GLU A N 1
ATOM 1429 C CA . GLU A 1 178 ? -10.609 18.431 -31.482 1.00 48.38 178 GLU A CA 1
ATOM 1430 C C . GLU A 1 178 ? -10.537 19.487 -32.608 1.00 48.38 178 GLU A C 1
ATOM 1432 O O . GLU A 1 178 ? -11.267 20.478 -32.573 1.00 48.38 178 GLU A O 1
ATOM 1437 N N . ASP A 1 179 ? -9.760 19.242 -33.671 1.00 45.62 179 ASP A N 1
ATOM 1438 C CA . ASP A 1 179 ? -9.634 20.172 -34.807 1.00 45.62 179 ASP A CA 1
ATOM 1439 C C . ASP A 1 179 ? -10.800 20.096 -35.820 1.00 45.62 179 ASP A C 1
ATOM 1441 O O . ASP A 1 179 ? -11.043 21.061 -36.551 1.00 45.62 179 ASP A O 1
ATOM 1445 N N . GLU A 1 180 ? -11.571 19.000 -35.867 1.00 48.66 180 GLU A N 1
ATOM 1446 C CA . GLU A 1 180 ? -12.775 18.927 -36.720 1.00 48.66 180 GLU A CA 1
ATOM 1447 C C . GLU A 1 180 ? -13.999 19.616 -36.090 1.00 48.66 180 GLU A C 1
ATOM 1449 O O . GLU A 1 180 ? -14.874 20.086 -36.823 1.00 48.66 180 GLU A O 1
ATOM 1454 N N . GLU A 1 181 ? -14.055 19.755 -34.760 1.00 48.03 181 GLU A N 1
ATOM 1455 C CA . GLU A 1 181 ? -15.159 20.452 -34.082 1.00 48.03 181 GLU A CA 1
ATOM 1456 C C . GLU A 1 181 ? -14.967 21.984 -34.104 1.00 48.03 181 GLU A C 1
ATOM 1458 O O . GLU A 1 181 ? -15.934 22.734 -34.249 1.00 48.03 181 GLU A O 1
ATOM 1463 N N . LEU A 1 182 ? -13.717 22.471 -34.105 1.00 47.28 182 LEU A N 1
ATOM 1464 C CA . LEU A 1 182 ? -13.400 23.908 -34.175 1.00 47.28 182 LEU A CA 1
ATOM 1465 C C . LEU A 1 182 ? -13.546 24.526 -35.580 1.00 47.28 182 LEU A C 1
ATOM 1467 O O . LEU A 1 182 ? -13.698 25.742 -35.714 1.00 47.28 182 LEU A O 1
ATOM 1471 N N . MET A 1 183 ? -13.550 23.709 -36.637 1.00 48.19 183 MET A N 1
ATOM 1472 C CA . MET A 1 183 ? -13.746 24.175 -38.020 1.00 48.19 183 MET A CA 1
ATOM 1473 C C . MET A 1 183 ? -15.223 24.366 -38.394 1.00 48.19 183 MET A C 1
ATOM 1475 O O . MET A 1 183 ? -15.519 25.036 -39.387 1.00 48.19 183 MET A O 1
ATOM 1479 N N . HIS A 1 184 ? -16.158 23.823 -37.607 1.00 49.44 184 HIS A N 1
ATOM 1480 C CA . HIS A 1 184 ? -17.593 23.953 -37.873 1.00 49.44 184 HIS A CA 1
ATOM 1481 C C . HIS A 1 184 ? -18.265 25.140 -37.169 1.00 49.44 184 HIS A C 1
ATOM 1483 O O . HIS A 1 184 ? -19.279 25.624 -37.673 1.00 49.44 184 HIS A O 1
ATOM 1489 N N . ASP A 1 185 ? -17.675 25.679 -36.098 1.00 45.56 185 ASP A N 1
ATOM 1490 C CA . ASP A 1 185 ? -18.225 26.844 -35.383 1.00 45.56 185 ASP A CA 1
ATOM 1491 C C . ASP A 1 185 ? -17.727 28.196 -35.925 1.00 45.56 185 ASP A C 1
ATOM 1493 O O . ASP A 1 185 ? -18.362 29.234 -35.732 1.00 45.56 185 ASP A O 1
ATOM 1497 N N . SER A 1 186 ? -16.638 28.205 -36.700 1.00 46.19 186 SER A N 1
ATOM 1498 C CA . SER A 1 186 ? -16.068 29.443 -37.249 1.00 46.19 186 SER A CA 1
ATOM 1499 C C . SER A 1 186 ? -16.757 29.947 -38.533 1.00 46.19 186 SER A C 1
ATOM 1501 O O . SER A 1 186 ? -16.323 30.943 -39.111 1.00 46.19 186 SER A O 1
ATOM 1503 N N . ALA A 1 187 ? -17.830 29.287 -38.991 1.00 47.16 187 ALA A N 1
ATOM 1504 C CA . ALA A 1 187 ? -18.551 29.630 -40.224 1.00 47.16 187 ALA A CA 1
ATOM 1505 C C . ALA A 1 187 ? -19.872 30.404 -40.011 1.00 47.16 187 ALA A C 1
ATOM 1507 O O . ALA A 1 187 ? -20.537 30.735 -40.995 1.00 47.16 187 ALA A O 1
ATOM 1508 N N . LEU A 1 188 ? -20.271 30.705 -38.766 1.00 49.44 188 LEU A N 1
ATOM 1509 C CA . LEU A 1 188 ? -21.578 31.326 -38.476 1.00 49.44 188 LEU A CA 1
ATOM 1510 C C . LEU A 1 188 ? -21.556 32.640 -37.684 1.00 49.44 188 LEU A C 1
ATOM 1512 O O . LEU A 1 188 ? -22.620 33.218 -37.465 1.00 49.44 188 LEU A O 1
ATOM 1516 N N . ALA A 1 189 ? -20.395 33.182 -37.326 1.00 44.75 189 ALA A N 1
ATOM 1517 C CA . ALA A 1 189 ? -20.323 34.454 -36.614 1.00 44.75 189 ALA A CA 1
ATOM 1518 C C . ALA A 1 189 ? -19.328 35.406 -37.281 1.00 44.75 189 ALA A C 1
ATOM 1520 O O . ALA A 1 189 ? -18.143 35.344 -36.999 1.00 44.75 189 ALA A O 1
ATOM 1521 N N . GLU A 1 190 ? -19.824 36.254 -38.189 1.00 42.03 190 GLU A N 1
ATOM 1522 C CA . GLU A 1 190 ? -19.523 37.699 -38.241 1.00 42.03 190 GLU A CA 1
ATOM 1523 C C . GLU A 1 190 ? -20.131 38.331 -39.507 1.00 42.03 190 GLU A C 1
ATOM 1525 O O . GLU A 1 190 ? -19.476 38.605 -40.511 1.00 42.03 190 GLU A O 1
ATOM 1530 N N . VAL A 1 191 ? -21.434 38.612 -39.438 1.00 42.38 191 VAL A N 1
ATOM 1531 C CA . VAL A 1 191 ? -22.026 39.764 -40.125 1.00 42.38 191 VAL A CA 1
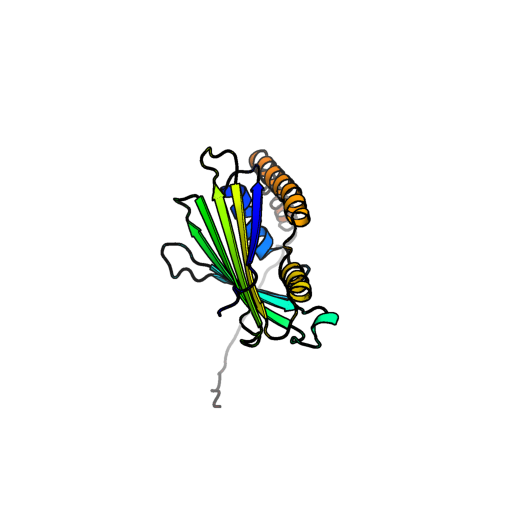ATOM 1532 C C . VAL A 1 191 ? -22.649 40.640 -39.042 1.00 42.38 191 VAL A C 1
ATOM 1534 O O . VAL A 1 191 ? -23.408 40.149 -38.211 1.00 42.38 191 VAL A O 1
ATOM 1537 N N . SER A 1 192 ? -22.331 41.934 -39.114 1.00 36.06 192 SER A N 1
ATOM 1538 C CA . SER A 1 192 ? -22.868 43.065 -38.343 1.00 36.06 192 SER A CA 1
ATOM 1539 C C . SER A 1 192 ? -22.231 43.398 -36.987 1.00 36.06 192 SER A C 1
ATOM 1541 O O . SER A 1 192 ? -22.650 42.957 -35.924 1.00 36.06 192 SER A O 1
ATOM 1543 N N . ALA A 1 193 ? -21.302 44.353 -37.062 1.00 38.16 193 ALA A N 1
ATOM 1544 C CA . ALA A 1 193 ? -21.130 45.448 -36.100 1.00 38.16 193 ALA A CA 1
ATOM 1545 C C . ALA A 1 193 ? -22.349 46.429 -36.159 1.00 38.16 193 ALA A C 1
ATOM 1547 O O . ALA A 1 193 ? -23.234 46.186 -36.990 1.00 38.16 193 ALA A O 1
ATOM 1548 N N . PRO A 1 194 ? -22.405 47.586 -35.445 1.00 47.69 194 PRO A N 1
ATOM 1549 C CA . PRO A 1 194 ? -21.469 48.159 -34.458 1.00 47.69 194 PRO A CA 1
ATOM 1550 C C . PRO A 1 194 ? -22.124 48.899 -33.241 1.00 47.69 194 PRO A C 1
ATOM 1552 O O . PRO A 1 194 ? -23.331 49.105 -33.192 1.00 47.69 194 PRO A O 1
ATOM 1555 N N . SER A 1 195 ? -21.247 49.419 -32.365 1.00 39.81 195 SER A N 1
ATOM 1556 C CA . SER A 1 195 ? -21.302 50.736 -31.678 1.00 39.81 195 SER A CA 1
ATOM 1557 C C . SER A 1 195 ? -22.140 51.006 -30.410 1.00 39.81 195 SER A C 1
ATOM 1559 O O . SER A 1 195 ? -23.229 50.485 -30.209 1.00 39.81 195 SER A O 1
ATOM 1561 N N . ASP A 1 196 ? -21.572 51.958 -29.649 1.00 39.59 196 ASP A N 1
ATOM 1562 C CA . ASP A 1 196 ? -22.068 52.789 -28.532 1.00 39.59 196 ASP A CA 1
ATOM 1563 C C . ASP A 1 196 ? -21.926 52.182 -27.121 1.00 39.59 196 ASP A C 1
ATOM 1565 O O . ASP A 1 196 ? -22.507 51.156 -26.798 1.00 39.59 196 ASP A O 1
ATOM 1569 N N . GLU A 1 197 ? -21.023 52.626 -26.238 1.00 45.44 197 GLU A N 1
ATOM 1570 C CA . GLU A 1 197 ? -20.708 53.938 -25.630 1.00 45.44 197 GLU A CA 1
ATOM 1571 C C . GLU A 1 197 ? -21.131 53.972 -24.141 1.00 45.44 197 GLU A C 1
ATOM 1573 O O . GLU A 1 197 ? -22.270 53.702 -23.782 1.00 45.44 197 GLU A O 1
ATOM 1578 N N . LEU A 1 198 ? -20.188 54.442 -23.311 1.00 40.97 198 LEU A N 1
ATOM 1579 C CA . LEU A 1 198 ? -20.371 55.266 -22.102 1.00 40.97 198 LEU A CA 1
ATOM 1580 C C . LEU A 1 198 ? -20.674 54.644 -20.709 1.00 40.97 198 LEU A C 1
ATOM 1582 O O . LEU A 1 198 ? -21.778 54.236 -20.379 1.00 40.97 198 LEU A O 1
ATOM 1586 N N . LYS A 1 199 ? -19.687 54.914 -19.831 1.00 41.62 199 LYS A N 1
ATOM 1587 C CA . LYS A 1 199 ? -19.759 55.584 -18.505 1.00 41.62 199 LYS A CA 1
ATOM 1588 C C . LYS A 1 199 ? -20.074 54.797 -17.212 1.00 41.62 199 LYS A C 1
ATOM 1590 O O . LYS A 1 199 ? -21.215 54.560 -16.860 1.00 41.62 199 LYS A O 1
ATOM 1595 N N . ALA A 1 200 ? -19.000 54.707 -16.416 1.00 41.00 200 ALA A N 1
ATOM 1596 C CA . ALA A 1 200 ? -18.777 55.385 -15.123 1.00 41.00 200 ALA A CA 1
ATOM 1597 C C . ALA A 1 200 ? -19.356 54.832 -13.797 1.00 41.00 200 ALA A C 1
ATOM 1599 O O . ALA A 1 200 ? -20.555 54.680 -13.627 1.00 41.00 200 ALA A O 1
ATOM 1600 N N . ALA A 1 201 ? -18.423 54.793 -12.828 1.00 39.84 201 ALA A N 1
ATOM 1601 C CA . ALA A 1 201 ? -18.536 55.076 -11.388 1.00 39.84 201 ALA A CA 1
ATOM 1602 C C . ALA A 1 201 ? -19.213 54.048 -10.454 1.00 39.84 201 ALA A C 1
ATOM 1604 O O . ALA A 1 201 ? -20.403 53.792 -10.548 1.00 39.84 201 ALA A O 1
ATOM 1605 N N . SER A 1 202 ? -18.479 53.588 -9.430 1.00 39.28 202 SER A N 1
ATOM 1606 C CA . SER A 1 202 ? -18.548 54.136 -8.055 1.00 39.28 202 SER A CA 1
ATOM 1607 C C . SER A 1 202 ? -18.228 53.084 -6.973 1.00 39.28 202 SER A C 1
ATOM 1609 O O . SER A 1 202 ? -18.841 52.028 -6.928 1.00 39.28 202 SER A O 1
ATOM 1611 N N . GLU A 1 203 ? -17.269 53.438 -6.111 1.00 43.53 203 GLU A N 1
ATOM 1612 C CA . GLU A 1 203 ? -17.199 53.229 -4.648 1.00 43.53 203 GLU A CA 1
ATOM 1613 C C . GLU A 1 203 ? -17.476 51.845 -4.013 1.00 43.53 203 GLU A C 1
ATOM 1615 O O . GLU A 1 203 ? -18.602 51.364 -3.931 1.00 43.53 203 GLU A O 1
ATOM 1620 N N . PHE A 1 204 ? -16.432 51.293 -3.379 1.00 47.44 204 PHE A N 1
ATOM 1621 C CA . PHE A 1 204 ? -16.520 50.278 -2.322 1.00 47.44 204 PHE A CA 1
ATOM 1622 C C . PHE A 1 204 ? -16.421 50.943 -0.938 1.00 47.44 204 PHE A C 1
ATOM 1624 O O . PHE A 1 204 ? -15.470 51.699 -0.718 1.00 47.44 204 PHE A O 1
ATOM 1631 N N . PRO A 1 205 ? -17.291 50.615 0.037 1.00 52.38 205 PRO A N 1
ATOM 1632 C CA . PRO A 1 205 ? -17.008 50.849 1.444 1.00 52.38 205 PRO A CA 1
ATOM 1633 C C . PRO A 1 205 ? -16.467 49.598 2.156 1.00 52.38 205 PRO A C 1
ATOM 1635 O O . PRO A 1 205 ? -16.696 48.454 1.764 1.00 52.38 205 PRO A O 1
ATOM 1638 N N . ALA A 1 206 ? -15.730 49.886 3.227 1.00 44.22 206 ALA A N 1
ATOM 1639 C CA . ALA A 1 206 ? -15.027 48.983 4.125 1.00 44.22 206 ALA A CA 1
ATOM 1640 C C . ALA A 1 206 ? -15.926 47.961 4.843 1.00 44.22 206 ALA A C 1
ATOM 1642 O O . ALA A 1 206 ? -17.064 48.258 5.205 1.00 44.22 206 ALA A O 1
ATOM 1643 N N . ILE A 1 207 ? -15.352 46.796 5.153 1.00 49.19 207 ILE A N 1
ATOM 1644 C CA . ILE A 1 207 ? -15.911 45.836 6.109 1.00 49.19 207 ILE A CA 1
ATOM 1645 C C . ILE A 1 207 ? -15.088 45.907 7.398 1.00 49.19 207 ILE A C 1
ATOM 1647 O O . ILE A 1 207 ? -13.885 45.654 7.397 1.00 49.19 207 ILE A O 1
ATOM 1651 N N . VAL A 1 208 ? -15.770 46.257 8.488 1.00 45.59 208 VAL A N 1
ATOM 1652 C CA . VAL A 1 208 ? -15.371 45.997 9.873 1.00 45.59 208 VAL A CA 1
ATOM 1653 C C . VAL A 1 208 ? -16.200 44.811 10.352 1.00 45.59 208 VAL A C 1
ATOM 1655 O O . VAL A 1 208 ? -17.429 44.875 10.290 1.00 45.59 208 VAL A O 1
ATOM 1658 N N . SER A 1 209 ? -15.542 43.764 10.845 1.00 50.09 209 SER A N 1
ATOM 1659 C CA . SER A 1 209 ? -15.958 42.911 11.972 1.00 50.09 209 SER A CA 1
ATOM 1660 C C . SER A 1 209 ? -14.786 42.029 12.377 1.00 50.09 209 SER A C 1
ATOM 1662 O O . SER A 1 209 ? -14.169 41.442 11.463 1.00 50.09 209 SER A O 1
#

Secondary structure (DSSP, 8-state):
--PPPPEEEEEEEESS-HHHHHHHHHHHHHH--SSEEEEEEEE---STT-EEEEEEEEEPPGGGTTTS-SEEEEEEEEEEETTTTEEEEEEEESSS-TTEEEEEEEEEEE-TTSSSEEEEEEEEEEETT--HHHHHHHHHHHS--SHHHHHHHHHHHHHHHHHHHHHHH-TTSSSTTHHHHHHHHTTS--S------------PPP---

Radius of gyration: 25.86 Å; chains: 1; bounding box: 40×70×70 Å

Sequence (209 aa):
MTERAPCMEMSFYFPFPWEVVSMFVDNRKRNEKPEYQACQMTYSEATSAGEAVALYTVTVPWLLRWFLPEAFIWEDTIVVDQLTRSRTEFGRNLSLPESFKVQEVSVWRASADGSGTEYQKTVHAEVAFLPDAALAQIVKLVKHFSLKTRHAELAAIQAYYDSLVQERLEPGRGDAAEDEELMHDSALAEVSAPSDELKAASEFPAIVS